Protein AF-A0A2D4KSF4-F1 (afdb_monomer)

Foldseek 3Di:
DQADFDDDCLQCLAPPHDQKDWDWTFGQFLVPGTRGIDTDMDGHDDDPCPPPPPLFLGQEAEALAQDDDPQKDFPDWLFKFKDKDFDAQLCQDPVCVVPDPRVSSVVRVVVVVVRVVVRVSVRSVVLVVSVFRYWHNWDKDWDQDRVRGIMIMIMTITTHIDGDPDDPPPDPPPDDPDDPPDD

Solvent-accessible surface area (backbone atoms only — not comparable to full-atom values): 11077 Å² total; per-residue (Å²): 134,77,49,50,72,88,80,87,59,70,70,40,62,35,97,85,41,58,44,60,52,71,48,76,42,64,22,42,24,89,84,76,42,74,65,51,70,45,80,50,75,50,76,54,85,84,68,81,85,77,62,88,76,70,83,67,33,77,65,48,44,80,32,66,45,83,56,82,55,91,62,44,42,80,78,42,76,78,41,81,43,71,48,76,50,75,41,80,38,62,77,76,48,80,73,42,78,78,50,54,73,61,61,34,50,52,49,40,55,50,47,55,54,53,52,49,54,51,49,53,38,54,46,28,42,55,27,48,76,72,70,27,41,29,30,40,33,38,45,77,48,81,45,78,52,72,94,66,13,37,36,38,39,37,40,29,31,26,20,29,66,42,73,58,89,79,74,88,75,76,73,78,76,86,74,71,87,75,80,81,79,78,130

Secondary structure (DSSP, 8-state):
---B-----GGGGSTTS-SEEEEEEEEEETTTEEEEEEEEEEE--------TT----TTPEEE-SSS--TTEEEEEEEEEEEEEEEE--TTSSGGGGGS-HHHHHHHHHHHHHHHHHHHHHHHHHHHHHTT--EEEEEEEEEEE-GGG-EEEEEEEEEEEEEEPS-----PPP----------

Nearest PDB structures (foldseek):
  1y2i-assembly1_C  TM=7.690E-01  e=5.149E-06  Shigella flexneri 2a str. 2457T
  1vr4-assembly1_B  TM=8.934E-01  e=7.414E-04  Bacillus cereus ATCC 14579
  2gtc-assembly1_E  TM=7.583E-01  e=4.239E-04  Bacillus cereus ATCC 14579
  1vr4-assembly1_E  TM=7.335E-01  e=9.505E-04  Bacillus cereus ATCC 14579
  1vr4-assembly1_C  TM=6.677E-01  e=2.733E-03  Bacillus cereus ATCC 14579

Organism: NCBI:txid1970185

pLDDT: mean 80.05, std 17.94, range [33.56, 97.69]

Mean predicted aligned error: 10.47 Å

InterPro domains:
  IPR038983 C2 domain-containing protein 5 [PTHR37412] (1-167)
  IPR056431 C2 domain-containing protein 5, YbjQ-like domain [PF23025] (54-162)

Radius of gyration: 19.43 Å; Cα contacts (8 Å, |Δi|>4): 284; chains: 1; bounding box: 54×47×55 Å

Structure (mmCIF, N/CA/C/O backbone):
data_AF-A0A2D4KSF4-F1
#
_entry.id   AF-A0A2D4KSF4-F1
#
loop_
_atom_site.group_PDB
_atom_site.id
_atom_site.type_symbol
_atom_site.label_atom_id
_atom_site.label_alt_id
_atom_site.label_comp_id
_atom_site.label_asym_id
_atom_site.label_entity_id
_atom_site.label_seq_id
_atom_site.pdbx_PDB_ins_code
_atom_site.Cartn_x
_atom_site.Cartn_y
_atom_site.Cartn_z
_atom_site.occupancy
_atom_site.B_iso_or_equiv
_atom_site.auth_seq_id
_atom_site.auth_comp_id
_atom_site.auth_asym_id
_atom_site.auth_atom_id
_atom_site.pdbx_PDB_model_num
ATOM 1 N N . ALA A 1 1 ? 25.507 1.571 -11.398 1.00 70.75 1 ALA A N 1
ATOM 2 C CA . ALA A 1 1 ? 24.822 1.627 -10.089 1.00 70.75 1 ALA A CA 1
ATOM 3 C C . ALA A 1 1 ? 24.818 0.226 -9.481 1.00 70.75 1 ALA A C 1
ATOM 5 O O . ALA A 1 1 ? 24.758 -0.724 -10.250 1.00 70.75 1 ALA A O 1
ATOM 6 N N . ILE A 1 2 ? 24.940 0.098 -8.155 1.00 82.25 2 ILE A N 1
ATOM 7 C CA . ILE A 1 2 ? 25.031 -1.199 -7.442 1.00 82.25 2 ILE A CA 1
ATOM 8 C C . ILE A 1 2 ? 23.632 -1.786 -7.139 1.00 82.25 2 ILE A C 1
ATOM 10 O O . ILE A 1 2 ? 23.509 -2.979 -6.893 1.00 82.25 2 ILE A O 1
ATOM 14 N N . GLY A 1 3 ? 22.586 -0.958 -7.217 1.00 87.06 3 GLY A N 1
ATOM 15 C CA . GLY A 1 3 ? 21.180 -1.302 -6.990 1.00 87.06 3 GLY A CA 1
ATOM 16 C C . GLY A 1 3 ? 20.479 -0.211 -6.173 1.00 87.06 3 GLY A C 1
ATOM 17 O O . GLY A 1 3 ? 21.025 0.886 -6.018 1.00 87.06 3 GLY A O 1
ATOM 18 N N . LYS A 1 4 ? 19.279 -0.503 -5.663 1.00 88.56 4 LYS A N 1
ATOM 19 C CA . LYS A 1 4 ? 18.449 0.386 -4.836 1.00 88.56 4 LYS A CA 1
ATOM 20 C C . LYS A 1 4 ? 17.864 -0.362 -3.639 1.00 88.56 4 LYS A C 1
ATOM 22 O O . LYS A 1 4 ? 17.671 -1.574 -3.687 1.00 88.56 4 LYS A O 1
ATOM 27 N N . VAL A 1 5 ? 17.557 0.387 -2.585 1.00 88.62 5 VAL A N 1
ATOM 28 C CA . VAL A 1 5 ? 16.796 -0.089 -1.427 1.00 88.62 5 VAL A CA 1
ATOM 29 C C . VAL A 1 5 ? 15.528 0.744 -1.333 1.00 88.62 5 VAL A C 1
ATOM 31 O O . VAL A 1 5 ? 15.598 1.972 -1.358 1.00 88.62 5 VAL A O 1
ATOM 34 N N . TYR A 1 6 ? 14.383 0.074 -1.238 1.00 84.69 6 TYR A N 1
ATOM 35 C CA . TYR A 1 6 ? 13.087 0.697 -0.995 1.00 84.69 6 TYR A CA 1
ATOM 36 C C . TYR A 1 6 ? 12.676 0.365 0.437 1.00 84.69 6 TYR A C 1
ATOM 38 O O . TYR A 1 6 ? 12.605 -0.808 0.798 1.00 84.69 6 TYR A O 1
ATOM 46 N N . ILE A 1 7 ? 12.464 1.394 1.255 1.00 87.00 7 ILE A N 1
ATOM 47 C CA . ILE A 1 7 ? 12.072 1.253 2.659 1.00 87.00 7 ILE A CA 1
ATOM 48 C C . ILE A 1 7 ? 10.686 1.864 2.798 1.00 87.00 7 ILE A C 1
ATOM 50 O O . ILE A 1 7 ? 10.522 3.065 2.587 1.00 87.00 7 ILE A O 1
ATOM 54 N N . ASP A 1 8 ? 9.712 1.026 3.132 1.00 82.62 8 ASP A N 1
ATOM 55 C CA . ASP A 1 8 ? 8.382 1.477 3.516 1.00 82.62 8 ASP A CA 1
ATOM 56 C C . ASP A 1 8 ? 8.416 1.969 4.970 1.00 82.62 8 ASP A C 1
ATOM 58 O O . ASP A 1 8 ? 8.844 1.249 5.877 1.00 82.62 8 ASP A O 1
ATOM 62 N N . ILE A 1 9 ? 8.014 3.223 5.169 1.00 85.12 9 ILE A N 1
ATOM 63 C CA . ILE A 1 9 ? 7.986 3.884 6.475 1.00 85.12 9 ILE A CA 1
ATOM 64 C C . ILE A 1 9 ? 6.576 3.956 7.061 1.00 85.12 9 ILE A C 1
ATOM 66 O O . ILE A 1 9 ? 6.441 4.421 8.191 1.00 85.12 9 ILE A O 1
ATOM 70 N N . ASP A 1 10 ? 5.548 3.474 6.356 1.00 79.38 10 ASP A N 1
ATOM 71 C CA . ASP A 1 10 ? 4.163 3.459 6.833 1.00 79.38 10 ASP A CA 1
ATOM 72 C C . ASP A 1 10 ? 4.005 2.819 8.222 1.00 79.38 10 ASP A C 1
ATOM 74 O O . ASP A 1 10 ? 3.273 3.378 9.048 1.00 79.38 10 ASP A O 1
ATOM 78 N N . PRO A 1 11 ? 4.744 1.743 8.579 1.00 76.75 11 PRO A N 1
ATOM 79 C CA . PRO A 1 11 ? 4.713 1.201 9.932 1.00 76.75 11 PRO A CA 1
ATOM 80 C C . PRO A 1 11 ? 5.108 2.196 11.027 1.00 76.75 11 PRO A C 1
ATOM 82 O O . PRO A 1 11 ? 4.668 2.028 12.159 1.00 76.75 11 PRO A O 1
ATOM 85 N N . LEU A 1 12 ? 5.914 3.217 10.719 1.00 80.44 12 LEU A N 1
ATOM 86 C CA . LEU A 1 12 ? 6.360 4.243 11.670 1.00 80.44 12 LEU A CA 1
ATOM 87 C C . LEU A 1 12 ? 5.348 5.384 11.824 1.00 80.44 12 LEU A C 1
ATOM 89 O O . LEU A 1 12 ? 5.489 6.214 12.720 1.00 80.44 12 LEU A O 1
ATOM 93 N N . LEU A 1 13 ? 4.335 5.448 10.953 1.00 75.38 13 LEU A N 1
ATOM 94 C CA . LEU A 1 13 ? 3.368 6.544 10.922 1.00 75.38 13 LEU A CA 1
ATOM 95 C C . LEU A 1 13 ? 2.180 6.337 11.876 1.00 75.38 13 LEU A C 1
ATOM 97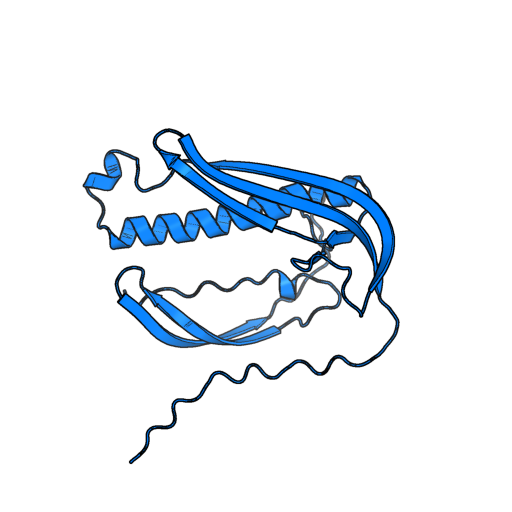 O O . LEU A 1 13 ? 1.291 7.185 11.963 1.00 75.38 13 LEU A O 1
ATOM 101 N N . TYR A 1 14 ? 2.139 5.226 12.615 1.00 71.62 14 TYR A N 1
ATOM 102 C CA . TYR A 1 14 ? 1.087 4.982 13.599 1.00 71.62 14 TYR A CA 1
ATOM 103 C C . TYR A 1 14 ? 1.455 5.583 14.957 1.00 71.62 14 TYR A C 1
ATOM 105 O O . TYR A 1 14 ? 2.543 5.350 15.471 1.00 71.62 14 TYR A O 1
ATOM 113 N N . SER A 1 15 ? 0.502 6.262 15.603 1.00 62.69 15 SER A N 1
ATOM 114 C CA . SER A 1 15 ? 0.704 6.889 16.923 1.00 62.69 15 SER A CA 1
ATOM 115 C C . SER A 1 15 ? 1.186 5.929 18.025 1.00 62.69 15 SER A C 1
ATOM 117 O O . SER A 1 15 ? 1.694 6.386 19.043 1.00 62.69 15 SER A O 1
ATOM 119 N N . GLU A 1 16 ? 0.992 4.620 17.857 1.00 65.38 16 GLU A N 1
ATOM 120 C CA . GLU A 1 16 ? 1.412 3.581 18.809 1.00 65.38 16 GLU A CA 1
ATOM 121 C C . GLU A 1 16 ? 2.567 2.707 18.290 1.00 65.38 16 GLU A C 1
ATOM 123 O O . GLU A 1 16 ? 2.913 1.711 18.928 1.00 65.38 16 GLU A O 1
ATOM 128 N N . ALA A 1 17 ? 3.108 2.998 17.106 1.00 65.69 17 ALA A N 1
ATOM 129 C CA . ALA A 1 17 ? 4.175 2.200 16.523 1.00 65.69 17 ALA A CA 1
ATOM 130 C C . ALA A 1 17 ? 5.555 2.595 17.052 1.00 65.69 17 ALA A C 1
ATOM 132 O O . ALA A 1 17 ? 5.751 3.643 17.668 1.00 65.69 17 ALA A O 1
ATOM 133 N N . ALA A 1 18 ? 6.531 1.725 16.786 1.00 68.06 18 ALA A N 1
ATOM 134 C CA . ALA A 1 18 ? 7.928 2.090 16.925 1.00 68.06 18 ALA A CA 1
ATOM 135 C C . ALA A 1 18 ? 8.208 3.316 16.043 1.00 68.06 18 ALA A C 1
ATOM 137 O O . ALA A 1 18 ? 7.846 3.332 14.873 1.00 68.06 18 ALA A O 1
ATOM 138 N N . THR A 1 19 ? 8.874 4.329 16.592 1.00 81.38 19 THR A N 1
ATOM 139 C CA . THR A 1 19 ? 9.302 5.526 15.846 1.00 81.38 19 THR A CA 1
ATOM 140 C C . THR A 1 19 ? 10.588 5.291 15.058 1.00 81.38 19 THR A C 1
ATOM 142 O O . THR A 1 19 ? 11.088 6.197 14.396 1.00 81.38 19 THR A O 1
ATOM 145 N N . VAL A 1 20 ? 11.150 4.080 15.140 1.00 87.12 20 VAL A N 1
ATOM 146 C CA . VAL A 1 20 ? 12.425 3.702 14.533 1.00 87.12 20 VAL A CA 1
ATOM 147 C C . VAL A 1 20 ? 12.295 2.347 13.842 1.00 87.12 20 VAL A C 1
ATOM 149 O O . VAL A 1 20 ? 11.837 1.382 14.451 1.00 87.12 20 VAL A O 1
ATOM 152 N N . ILE A 1 21 ? 12.781 2.262 12.605 1.00 89.06 21 ILE A N 1
ATOM 153 C CA . ILE A 1 21 ? 13.130 1.007 11.929 1.00 89.06 21 ILE A CA 1
ATOM 154 C C . ILE A 1 21 ? 14.651 0.954 11.779 1.00 89.06 21 ILE A C 1
ATOM 156 O O . ILE A 1 21 ? 15.285 1.953 11.441 1.00 89.06 21 ILE A O 1
ATOM 160 N N . SER A 1 22 ? 15.252 -0.197 12.067 1.00 92.06 22 SER A N 1
ATOM 161 C CA . SER A 1 22 ? 16.696 -0.401 11.959 1.00 92.06 22 SER A CA 1
ATOM 162 C C . SER A 1 22 ? 16.993 -1.836 11.552 1.00 92.06 22 SER A C 1
ATOM 164 O O . SER A 1 22 ? 16.380 -2.762 12.084 1.00 92.06 22 SER A O 1
ATOM 166 N N . GLY A 1 23 ? 17.922 -2.033 10.621 1.00 92.69 23 GLY A N 1
ATOM 167 C CA . GLY A 1 23 ? 18.316 -3.369 10.190 1.00 92.69 23 GLY A CA 1
ATOM 168 C C . GLY A 1 23 ? 19.142 -3.385 8.912 1.00 92.69 23 GLY A C 1
ATOM 169 O O . GLY A 1 23 ? 19.448 -2.346 8.330 1.00 92.69 23 GLY A O 1
ATOM 170 N N . TRP A 1 24 ? 19.506 -4.592 8.487 1.00 94.62 24 TRP A N 1
ATOM 171 C CA . TRP A 1 24 ? 20.142 -4.843 7.198 1.00 94.62 24 TRP A CA 1
ATOM 172 C C . TRP A 1 24 ? 19.079 -4.997 6.115 1.00 94.62 24 TRP A C 1
ATOM 174 O O . TRP A 1 24 ? 18.200 -5.852 6.219 1.00 94.62 24 TRP A O 1
ATOM 184 N N . PHE A 1 25 ? 19.167 -4.173 5.075 1.00 93.25 25 PHE A N 1
ATOM 185 C CA . PHE A 1 25 ? 18.258 -4.190 3.939 1.00 93.25 25 PHE A CA 1
ATOM 186 C C . PHE A 1 25 ? 18.992 -4.647 2.675 1.00 93.25 25 PHE A C 1
ATOM 188 O O . PHE A 1 25 ? 20.090 -4.156 2.394 1.00 93.25 25 PHE A O 1
ATOM 195 N N . PRO A 1 26 ? 18.403 -5.556 1.884 1.00 93.12 26 PRO A N 1
ATOM 196 C CA . PRO A 1 26 ? 18.993 -6.010 0.632 1.00 93.12 26 PRO A CA 1
ATOM 197 C C . PRO A 1 26 ? 18.999 -4.898 -0.424 1.00 93.12 26 PRO A C 1
ATOM 199 O O . PRO A 1 26 ? 18.001 -4.212 -0.643 1.00 93.12 26 PRO A O 1
ATOM 202 N N . ILE A 1 27 ? 20.128 -4.760 -1.117 1.00 92.50 27 ILE A N 1
ATOM 203 C CA . ILE A 1 27 ? 20.290 -3.877 -2.274 1.00 92.50 27 ILE A CA 1
ATOM 204 C C . ILE A 1 27 ? 19.853 -4.643 -3.525 1.00 92.50 27 ILE A C 1
ATOM 206 O O . ILE A 1 27 ? 20.506 -5.615 -3.917 1.00 92.50 27 ILE A O 1
ATOM 210 N N . TYR A 1 28 ? 18.772 -4.193 -4.164 1.00 89.44 28 TYR A N 1
ATOM 211 C CA . TYR A 1 28 ? 18.210 -4.818 -5.360 1.00 89.44 28 TYR A CA 1
ATOM 212 C C . TYR A 1 28 ? 18.670 -4.123 -6.641 1.00 89.44 28 TYR A C 1
ATOM 214 O O . TYR A 1 28 ? 18.474 -2.924 -6.833 1.00 89.44 28 TYR A O 1
ATOM 222 N N . ASP A 1 29 ? 19.257 -4.897 -7.544 1.00 89.19 29 ASP A N 1
ATOM 223 C CA . ASP A 1 29 ? 19.552 -4.518 -8.919 1.00 89.19 29 ASP A CA 1
ATOM 224 C C . ASP A 1 29 ? 18.509 -5.129 -9.854 1.00 89.19 29 ASP A C 1
ATOM 226 O O . ASP A 1 29 ? 18.232 -6.327 -9.792 1.00 89.19 29 ASP A O 1
ATOM 230 N N . THR A 1 30 ? 17.955 -4.319 -10.754 1.00 84.25 30 THR A N 1
ATOM 231 C CA . THR A 1 30 ? 16.895 -4.754 -11.677 1.00 84.25 30 THR A CA 1
ATOM 232 C C . THR A 1 30 ? 17.346 -5.809 -12.686 1.00 84.25 30 THR A C 1
ATOM 234 O O . THR A 1 30 ? 16.501 -6.468 -13.278 1.00 84.25 30 THR A O 1
ATOM 237 N N . ILE A 1 31 ? 18.657 -5.984 -12.885 1.00 84.75 31 ILE A N 1
ATOM 238 C CA . ILE A 1 31 ? 19.220 -6.960 -13.829 1.00 84.75 31 ILE A CA 1
ATOM 239 C C . ILE A 1 31 ? 19.816 -8.159 -13.089 1.00 84.75 31 ILE A C 1
ATOM 241 O O . ILE A 1 31 ? 19.641 -9.299 -13.501 1.00 84.75 31 ILE A O 1
ATOM 245 N N . HIS A 1 32 ? 20.543 -7.909 -12.004 1.00 87.12 32 HIS A N 1
ATOM 246 C CA . HIS A 1 32 ? 21.366 -8.919 -11.341 1.00 87.12 32 HIS A CA 1
ATOM 247 C C . HIS A 1 32 ? 20.789 -9.412 -10.005 1.00 87.12 32 HIS A C 1
ATOM 24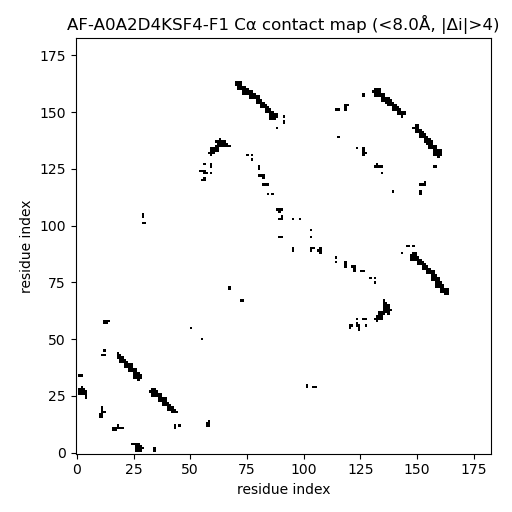9 O O . HIS A 1 32 ? 21.443 -10.205 -9.328 1.00 87.12 32 HIS A O 1
ATOM 255 N N . GLY A 1 33 ? 19.608 -8.939 -9.595 1.00 87.25 33 GLY A N 1
ATOM 256 C CA . GLY A 1 33 ? 18.976 -9.329 -8.335 1.00 87.25 33 GLY A CA 1
ATOM 257 C C . GLY A 1 33 ? 19.668 -8.724 -7.112 1.00 87.25 33 GLY A C 1
ATOM 258 O O . GLY A 1 33 ? 20.054 -7.557 -7.122 1.00 87.25 33 GLY A O 1
ATOM 259 N N . ILE A 1 34 ? 19.806 -9.493 -6.030 1.00 91.00 34 ILE A N 1
ATOM 260 C CA . ILE A 1 34 ? 20.418 -9.011 -4.781 1.00 91.00 34 ILE A CA 1
ATOM 261 C C . ILE A 1 34 ? 21.930 -8.841 -4.975 1.00 91.00 34 ILE A C 1
ATOM 263 O O . ILE A 1 34 ? 22.625 -9.778 -5.367 1.00 91.00 34 ILE A O 1
ATOM 267 N N . ARG A 1 35 ? 22.452 -7.646 -4.678 1.00 93.62 35 ARG A N 1
ATOM 268 C CA . ARG A 1 35 ? 23.874 -7.291 -4.875 1.00 93.62 35 ARG A CA 1
ATOM 269 C C . ARG A 1 35 ? 24.662 -7.057 -3.599 1.00 93.62 35 ARG A C 1
ATOM 271 O O . ARG A 1 35 ? 25.872 -6.866 -3.662 1.00 93.62 35 ARG A O 1
ATOM 278 N N . GLY A 1 36 ? 2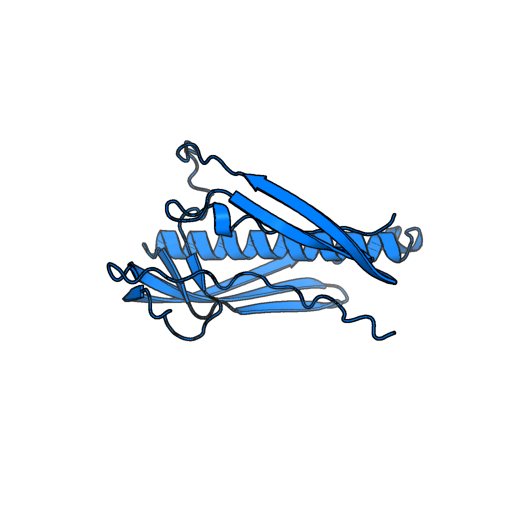3.985 -7.090 -2.465 1.00 93.00 36 GLY A N 1
ATOM 279 C CA . GLY A 1 36 ? 24.562 -6.876 -1.152 1.00 93.00 36 GLY A CA 1
ATOM 280 C C . GLY A 1 36 ? 23.484 -6.451 -0.174 1.00 93.00 36 GLY A C 1
ATOM 281 O O . GLY A 1 36 ? 22.291 -6.501 -0.481 1.00 93.00 36 GLY A O 1
ATOM 282 N N . GLU A 1 37 ? 23.925 -5.998 0.985 1.00 94.56 37 GLU A N 1
ATOM 283 C CA . GLU A 1 37 ? 23.076 -5.498 2.054 1.00 94.56 37 GLU A CA 1
ATOM 284 C C . GLU A 1 37 ? 23.650 -4.194 2.606 1.00 94.56 37 GLU A C 1
ATOM 286 O O . GLU A 1 37 ? 24.856 -3.952 2.549 1.00 94.56 37 GLU A O 1
ATOM 291 N N . ILE A 1 38 ? 22.772 -3.337 3.113 1.00 94.50 38 ILE A N 1
ATOM 292 C CA . ILE A 1 38 ? 23.136 -2.080 3.760 1.00 94.50 38 ILE A CA 1
ATOM 293 C C . ILE A 1 38 ? 22.403 -1.974 5.089 1.00 94.50 38 ILE A C 1
ATOM 295 O O . ILE A 1 38 ? 21.203 -2.232 5.171 1.00 94.50 38 ILE A O 1
ATOM 299 N N . ASN A 1 39 ? 23.127 -1.602 6.139 1.00 94.88 39 ASN A N 1
ATOM 300 C CA . ASN A 1 39 ? 22.521 -1.324 7.429 1.00 94.88 39 ASN A CA 1
ATOM 301 C C . ASN A 1 39 ? 21.923 0.087 7.409 1.00 94.88 39 ASN A C 1
ATOM 303 O O . ASN A 1 39 ? 22.637 1.056 7.145 1.00 94.88 39 ASN A O 1
ATOM 307 N N . VAL A 1 40 ? 20.618 0.200 7.648 1.00 93.75 40 VAL A N 1
ATOM 308 C CA . VAL A 1 40 ? 19.897 1.476 7.640 1.00 93.75 40 VAL A CA 1
ATOM 309 C C . VAL A 1 40 ? 19.107 1.617 8.929 1.00 93.75 40 VAL A C 1
ATOM 311 O O . VAL A 1 40 ? 18.462 0.669 9.372 1.00 93.75 40 VAL A O 1
ATOM 314 N N . MET A 1 41 ? 19.125 2.825 9.491 1.00 92.50 41 MET A N 1
ATOM 315 C CA . MET A 1 41 ? 18.256 3.245 10.582 1.00 92.50 41 MET A CA 1
ATOM 316 C C . MET A 1 41 ? 17.447 4.461 10.130 1.00 92.50 41 MET A C 1
ATOM 318 O O . MET A 1 41 ? 18.021 5.467 9.714 1.00 92.50 41 MET A O 1
ATOM 322 N N . VAL A 1 42 ? 16.121 4.375 10.224 1.00 90.38 42 VAL A N 1
ATOM 323 C CA . VAL A 1 42 ? 15.203 5.487 9.954 1.00 90.38 42 VAL A CA 1
ATOM 324 C C . VAL A 1 42 ? 14.408 5.765 11.220 1.00 90.38 42 VAL A C 1
ATOM 326 O O . VAL A 1 42 ? 13.777 4.862 11.766 1.00 90.38 42 VAL A O 1
ATOM 329 N N . LYS A 1 43 ? 14.441 7.017 11.677 1.00 89.44 43 LYS A N 1
ATOM 330 C CA . LYS A 1 43 ? 13.637 7.515 12.794 1.00 89.44 43 LYS A CA 1
ATOM 331 C C . LYS A 1 43 ? 12.656 8.561 12.279 1.00 89.44 43 LYS A C 1
ATOM 333 O O . LYS A 1 43 ? 13.068 9.483 11.578 1.00 89.44 43 LYS A O 1
ATOM 338 N N . VAL A 1 44 ? 11.387 8.431 12.650 1.00 84.00 44 VAL A N 1
ATOM 339 C CA . VAL A 1 44 ? 10.325 9.381 12.311 1.00 84.00 44 VAL A CA 1
ATOM 340 C C . VAL A 1 44 ? 9.758 9.963 13.598 1.00 84.00 44 VAL A C 1
ATOM 342 O O . VAL A 1 44 ? 9.220 9.242 14.434 1.00 84.00 44 VAL A O 1
ATOM 345 N N . ASP A 1 45 ? 9.874 11.280 13.742 1.00 79.81 45 ASP A N 1
ATOM 346 C CA . ASP A 1 45 ? 9.235 12.036 14.813 1.00 79.81 45 ASP A CA 1
ATOM 347 C C . ASP A 1 45 ? 7.996 12.731 14.221 1.00 79.81 45 ASP A C 1
ATOM 349 O O . ASP A 1 45 ? 8.101 13.704 13.469 1.00 79.81 45 ASP A O 1
ATOM 353 N N . LEU A 1 46 ? 6.812 12.180 14.506 1.00 69.31 46 LEU A N 1
ATOM 354 C CA . LEU A 1 46 ? 5.535 12.736 14.062 1.00 69.31 46 LEU A CA 1
ATOM 355 C C . LEU A 1 46 ? 5.143 13.919 14.948 1.00 69.31 46 LEU A C 1
ATOM 357 O O . LEU A 1 46 ? 4.789 13.756 16.116 1.00 69.31 46 LEU A O 1
ATOM 361 N N . PHE A 1 47 ? 5.150 15.115 14.373 1.00 66.94 47 PHE A N 1
ATOM 362 C CA . PHE A 1 47 ? 4.456 16.260 14.952 1.00 66.94 47 PHE A CA 1
ATOM 363 C C . PHE A 1 47 ? 2.988 16.189 14.524 1.00 66.94 47 PHE A C 1
ATOM 365 O O . PHE A 1 47 ? 2.712 15.777 13.397 1.00 66.94 47 PHE A O 1
ATOM 372 N N . ASN A 1 48 ? 2.058 16.546 15.422 1.00 59.59 48 ASN A N 1
ATOM 373 C CA . ASN A 1 48 ? 0.613 16.506 15.158 1.00 59.59 48 ASN A CA 1
ATOM 374 C C . ASN A 1 48 ? 0.295 17.002 13.743 1.00 59.59 48 ASN A C 1
ATOM 376 O O . ASN A 1 48 ? 0.821 18.036 13.330 1.00 59.59 48 ASN A O 1
ATOM 380 N N . ASP A 1 49 ? -0.563 16.268 13.030 1.00 55.66 49 ASP A N 1
ATOM 381 C CA . ASP A 1 49 ? -0.945 16.573 11.654 1.00 55.66 49 ASP A CA 1
ATOM 382 C C . ASP A 1 49 ? -1.681 17.924 11.609 1.00 55.66 49 ASP A C 1
ATOM 384 O O . ASP A 1 49 ? -2.898 18.022 11.758 1.00 55.66 49 ASP A O 1
ATOM 388 N N . LEU A 1 50 ? -0.909 19.004 11.461 1.00 55.56 50 LEU A N 1
ATOM 389 C CA . LEU A 1 50 ? -1.389 20.375 11.294 1.00 55.56 50 LEU A CA 1
ATOM 390 C C . LEU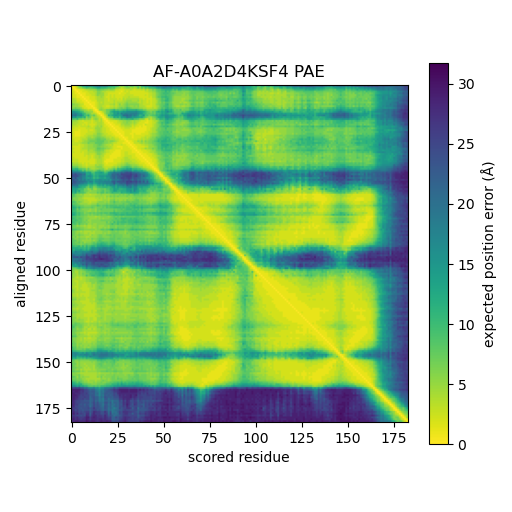 A 1 50 ? -1.978 20.588 9.890 1.00 55.56 50 LEU A C 1
ATOM 392 O O . LEU A 1 50 ? -2.327 21.717 9.530 1.00 55.56 50 LEU A O 1
ATOM 396 N N . ASN A 1 51 ? -2.082 19.533 9.072 1.00 57.88 51 ASN A N 1
ATOM 397 C CA . ASN A 1 51 ? -2.599 19.629 7.724 1.00 57.88 51 ASN A CA 1
ATOM 398 C C . ASN A 1 51 ? -4.111 19.884 7.746 1.00 57.88 51 ASN A C 1
ATOM 400 O O . ASN A 1 51 ? -4.950 18.982 7.785 1.00 57.88 51 ASN A O 1
ATOM 404 N N . ARG A 1 52 ? -4.459 21.172 7.671 1.00 51.12 52 ARG A N 1
ATOM 405 C CA . ARG A 1 52 ? -5.831 21.697 7.623 1.00 51.12 52 ARG A CA 1
ATOM 406 C C . ARG A 1 52 ? -6.694 21.058 6.524 1.00 51.12 52 ARG A C 1
ATOM 408 O O . ARG A 1 52 ? -7.917 21.119 6.616 1.00 51.12 52 ARG A O 1
ATOM 415 N N . PHE A 1 53 ? -6.080 20.448 5.509 1.00 57.50 53 PHE A N 1
ATOM 416 C CA . PHE A 1 53 ? -6.765 19.905 4.339 1.00 57.50 53 PHE A CA 1
ATOM 417 C C . PHE A 1 53 ? -7.235 18.447 4.475 1.00 57.50 53 PHE A C 1
ATOM 419 O O . PHE A 1 53 ? -7.914 17.982 3.566 1.00 57.50 53 PHE A O 1
ATOM 426 N N . ARG A 1 54 ? -6.928 17.728 5.574 1.00 60.62 54 ARG A N 1
ATOM 427 C CA . ARG A 1 54 ? -7.373 16.327 5.805 1.00 60.62 54 ARG A CA 1
ATOM 428 C C . ARG A 1 54 ? -7.147 15.385 4.603 1.00 60.62 54 ARG A C 1
ATOM 430 O O . ARG A 1 54 ? -7.933 14.481 4.353 1.00 60.62 54 ARG A O 1
ATOM 437 N N . GLN A 1 55 ? -6.078 15.609 3.837 1.00 65.81 55 GLN A N 1
ATOM 438 C CA . GLN A 1 55 ? -5.731 14.790 2.664 1.00 65.81 55 GLN A CA 1
ATOM 439 C C . GLN A 1 55 ? -4.882 13.559 3.023 1.00 65.81 55 GLN A C 1
ATOM 441 O O . GLN A 1 55 ? -4.499 12.789 2.138 1.00 65.81 55 GLN A O 1
ATOM 446 N N . SER A 1 56 ? -4.543 13.399 4.303 1.00 72.06 56 SER A N 1
ATOM 447 C CA . SER A 1 56 ? -3.805 12.265 4.845 1.00 72.06 56 SER A CA 1
ATOM 448 C C . SER A 1 56 ? -4.777 11.167 5.287 1.00 72.06 56 SER A C 1
ATOM 450 O O . SER A 1 56 ? -5.794 11.426 5.925 1.00 72.06 56 SER A O 1
ATOM 452 N N . SER A 1 57 ? -4.436 9.914 4.993 1.00 77.12 57 SER A N 1
ATOM 453 C CA . SER A 1 57 ? -5.090 8.730 5.566 1.00 77.12 57 SER A CA 1
ATOM 454 C C . SER A 1 57 ? -4.422 8.292 6.878 1.00 77.12 57 SER A C 1
ATOM 456 O O . SER A 1 57 ? -4.388 7.104 7.204 1.00 77.12 57 SER A O 1
ATOM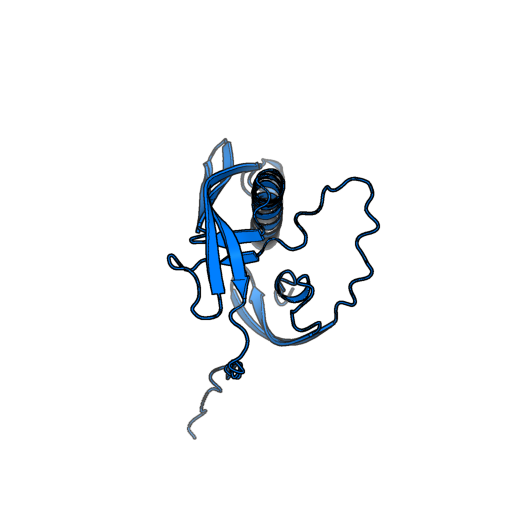 458 N N . CYS A 1 58 ? -3.824 9.244 7.604 1.00 76.56 58 CYS A N 1
ATOM 459 C CA . CYS A 1 58 ? -3.054 8.970 8.812 1.00 76.56 58 CYS A CA 1
ATOM 460 C C . CYS A 1 58 ? -3.941 8.286 9.863 1.00 76.56 58 CYS A C 1
ATOM 462 O O . CYS A 1 58 ? -5.071 8.707 10.110 1.00 76.56 58 CYS A O 1
ATOM 464 N N . GLY A 1 59 ? -3.435 7.211 10.469 1.00 80.00 59 GLY A N 1
ATOM 465 C CA . GLY A 1 59 ? -4.149 6.444 11.493 1.00 80.00 59 GLY A CA 1
ATOM 466 C C . GLY A 1 59 ? -4.987 5.269 10.978 1.00 80.00 59 GLY A C 1
ATOM 467 O O . GLY A 1 59 ? -5.401 4.449 11.799 1.00 80.00 59 GLY A O 1
ATOM 468 N N . VAL A 1 60 ? -5.188 5.122 9.662 1.00 90.12 60 VAL A N 1
ATOM 469 C CA . VAL A 1 60 ? -5.804 3.910 9.096 1.00 90.12 60 VAL A CA 1
ATOM 470 C C . VAL A 1 60 ? -4.772 2.788 9.008 1.00 90.12 60 VAL A C 1
ATOM 472 O O . VAL A 1 60 ? -3.720 2.945 8.392 1.00 90.12 60 VAL A O 1
ATOM 475 N N . LYS A 1 61 ? -5.075 1.640 9.618 1.00 90.62 61 LYS A N 1
ATOM 476 C CA . LYS A 1 61 ? -4.203 0.455 9.615 1.00 90.62 61 LYS A CA 1
ATOM 477 C C . LYS A 1 61 ? -4.597 -0.511 8.503 1.00 90.62 61 LYS A C 1
ATOM 479 O O . LYS A 1 61 ? -5.750 -0.928 8.442 1.00 90.62 61 LYS A O 1
ATOM 484 N N . PHE A 1 62 ? -3.647 -0.921 7.671 1.00 92.25 62 PHE A N 1
ATOM 485 C CA . PHE A 1 62 ? -3.876 -1.920 6.627 1.00 92.25 62 PHE A CA 1
ATOM 486 C C . PHE A 1 62 ? -3.365 -3.283 7.091 1.00 92.25 62 PHE A C 1
ATOM 488 O O . PHE A 1 62 ? -2.205 -3.433 7.467 1.00 92.25 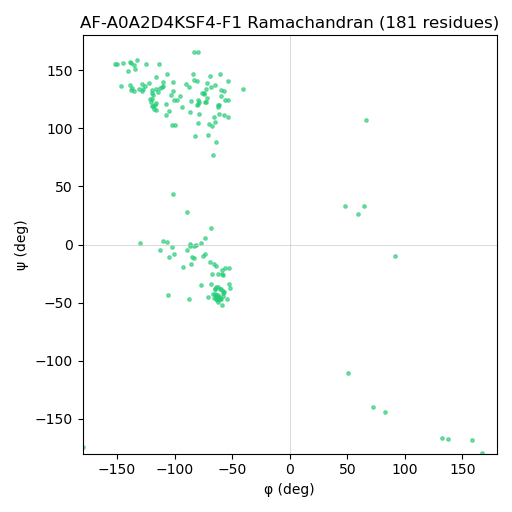62 PHE A O 1
ATOM 495 N N . PHE A 1 63 ? -4.237 -4.285 7.070 1.00 93.31 63 PHE A N 1
ATOM 496 C CA . PHE A 1 63 ? -3.906 -5.662 7.405 1.00 93.31 63 PHE A CA 1
ATOM 497 C C . PHE A 1 63 ? -4.142 -6.548 6.189 1.00 93.31 63 PHE A C 1
ATOM 499 O O . PHE A 1 63 ? -5.280 -6.729 5.757 1.00 93.31 63 PHE A O 1
ATOM 506 N N . CYS A 1 64 ? -3.077 -7.165 5.679 1.00 92.62 64 CYS A N 1
ATOM 507 C CA . CYS A 1 64 ? -3.174 -8.144 4.591 1.00 92.62 64 CYS A CA 1
ATOM 508 C C . CYS A 1 64 ? -3.752 -9.494 5.055 1.00 92.62 64 CYS A C 1
ATOM 510 O O . CYS A 1 64 ? -4.018 -10.378 4.246 1.00 92.62 64 CYS A O 1
ATOM 512 N N . THR A 1 65 ? -3.942 -9.687 6.364 1.00 91.75 65 THR A N 1
ATOM 513 C CA . THR A 1 65 ? -4.550 -10.902 6.909 1.00 91.75 65 THR A CA 1
ATOM 514 C C . THR A 1 65 ? -6.046 -10.924 6.618 1.00 91.75 65 THR A C 1
ATOM 516 O O . THR A 1 65 ? -6.748 -9.947 6.869 1.00 91.75 65 THR A O 1
ATOM 519 N N . THR A 1 66 ? -6.553 -12.063 6.147 1.00 89.00 66 THR A N 1
ATOM 520 C CA . THR A 1 66 ? -7.985 -12.273 5.860 1.00 89.00 66 THR A CA 1
ATOM 521 C C . THR A 1 66 ? -8.857 -12.312 7.118 1.00 89.00 66 THR A C 1
ATOM 523 O O . THR A 1 66 ? -10.073 -12.169 7.034 1.00 89.00 66 THR A O 1
ATOM 526 N N . SER A 1 67 ? -8.248 -12.472 8.293 1.00 90.00 67 SER A N 1
ATOM 527 C CA . SER A 1 67 ? -8.899 -12.389 9.600 1.00 90.00 67 SER A CA 1
ATOM 528 C C . SER A 1 67 ? -8.395 -11.189 10.400 1.00 90.00 67 SER A C 1
ATOM 530 O O . SER A 1 67 ? -7.250 -10.758 10.235 1.00 90.00 67 SER A O 1
ATOM 532 N N . ILE A 1 68 ? -9.214 -10.709 11.338 1.00 91.69 68 ILE A N 1
ATOM 533 C CA . ILE A 1 68 ? -8.811 -9.684 12.310 1.00 91.69 68 ILE A CA 1
ATOM 534 C C . ILE A 1 68 ? -7.627 -10.222 13.137 1.00 91.69 68 ILE A C 1
ATOM 536 O O . ILE A 1 68 ? -7.725 -11.332 13.674 1.00 91.69 68 ILE A O 1
ATOM 540 N N . PRO A 1 69 ? -6.503 -9.488 13.245 1.00 89.62 69 PRO A N 1
ATOM 541 C CA . PRO A 1 69 ? -5.360 -9.946 14.026 1.00 89.62 69 PRO A CA 1
ATOM 542 C C . PRO A 1 69 ? -5.721 -10.144 15.502 1.00 89.62 69 PRO A C 1
ATOM 544 O O . PRO A 1 69 ? -6.499 -9.381 16.066 1.00 89.62 69 PRO A O 1
ATOM 547 N N . ARG A 1 70 ? -5.096 -11.132 16.157 1.00 86.94 70 ARG A N 1
ATOM 548 C CA . ARG A 1 70 ? -5.429 -11.556 17.535 1.00 86.94 70 ARG A CA 1
ATOM 549 C C . ARG A 1 70 ? -5.313 -10.461 18.599 1.00 86.94 70 ARG A C 1
ATOM 551 O O . ARG A 1 70 ? -5.893 -10.605 19.664 1.00 86.94 70 ARG A O 1
ATOM 558 N N . CYS A 1 71 ? -4.545 -9.406 18.343 1.00 87.38 71 CYS A N 1
ATOM 559 C CA . CYS A 1 71 ? -4.390 -8.263 19.245 1.00 87.38 71 CYS A CA 1
ATOM 560 C C . CYS A 1 71 ? -5.508 -7.214 19.108 1.00 87.38 71 CYS A C 1
ATOM 562 O O . CYS A 1 71 ? -5.505 -6.225 19.841 1.00 87.38 71 CYS A O 1
ATOM 564 N N . TYR A 1 72 ? -6.460 -7.428 18.199 1.00 91.62 72 TYR A N 1
ATOM 565 C CA . TYR A 1 72 ? -7.581 -6.536 17.948 1.00 91.62 72 TYR A CA 1
ATOM 566 C C . TYR A 1 72 ? -8.919 -7.262 18.068 1.00 91.62 72 TYR A C 1
ATOM 568 O O . TYR A 1 72 ? -9.035 -8.468 17.850 1.00 91.62 72 TYR A O 1
ATOM 576 N N . LYS A 1 73 ? -9.956 -6.486 18.364 1.00 94.06 73 LYS A N 1
ATOM 577 C CA . LYS A 1 73 ? -11.357 -6.885 18.301 1.00 94.06 73 LYS A CA 1
ATOM 578 C C . LYS A 1 73 ? -12.070 -5.975 17.308 1.00 94.06 73 LYS A C 1
ATOM 580 O O . LYS A 1 73 ? -11.949 -4.758 17.410 1.00 94.06 73 LYS A O 1
ATOM 585 N N . ALA A 1 74 ? -12.823 -6.540 16.364 1.00 94.25 74 ALA A N 1
ATOM 586 C CA . ALA A 1 74 ? -13.698 -5.721 15.530 1.00 94.25 74 ALA A CA 1
ATOM 587 C C . ALA A 1 74 ? -14.904 -5.249 16.337 1.00 94.25 74 ALA A C 1
ATOM 589 O O . ALA A 1 74 ? -15.650 -6.056 16.893 1.00 94.25 74 ALA A O 1
ATOM 590 N N . VAL A 1 75 ? -15.065 -3.933 16.391 1.00 95.06 75 VAL A N 1
ATOM 591 C CA . VAL A 1 75 ? -16.225 -3.261 16.974 1.00 95.06 75 VAL A CA 1
ATOM 592 C C . VAL A 1 75 ? -17.303 -3.118 15.909 1.00 95.06 75 VAL A C 1
ATOM 594 O O . VAL A 1 75 ? -18.463 -3.434 16.152 1.00 95.06 75 VAL A O 1
ATOM 597 N N . ILE A 1 76 ? -16.906 -2.664 14.716 1.00 96.69 76 ILE A N 1
ATOM 598 C CA . ILE A 1 76 ? -17.796 -2.415 13.580 1.00 96.69 76 ILE A CA 1
ATOM 599 C C . ILE A 1 76 ? -17.109 -2.902 12.307 1.00 96.69 76 ILE A C 1
ATOM 601 O O . ILE A 1 76 ? -15.917 -2.663 12.108 1.00 96.69 76 ILE A O 1
ATOM 605 N N . ILE A 1 77 ? -17.867 -3.568 11.440 1.00 96.81 77 ILE A N 1
ATOM 606 C CA . ILE A 1 77 ? -17.468 -3.881 10.067 1.00 96.81 77 ILE A CA 1
ATOM 607 C C . ILE A 1 77 ? -18.304 -2.971 9.169 1.00 96.81 77 ILE A C 1
ATOM 609 O O . ILE A 1 77 ? -19.521 -3.124 9.112 1.00 96.81 77 ILE A O 1
ATOM 613 N N . HIS A 1 78 ? -17.663 -2.001 8.520 1.00 97.00 78 HIS A N 1
ATOM 614 C CA . HIS A 1 78 ? -18.337 -1.021 7.659 1.00 97.00 78 HIS A CA 1
ATOM 615 C C . HIS A 1 78 ? -18.712 -1.621 6.308 1.00 97.00 78 HIS A C 1
ATOM 617 O O . HIS A 1 78 ? -19.766 -1.307 5.767 1.00 97.00 78 HIS A O 1
ATOM 623 N N . GLY A 1 79 ? -17.873 -2.517 5.786 1.00 95.69 79 GLY A N 1
ATOM 624 C CA . GLY A 1 79 ? -18.129 -3.226 4.536 1.00 95.69 79 GLY A CA 1
ATOM 625 C C . GLY A 1 79 ? -16.933 -3.224 3.596 1.00 95.69 79 GLY A C 1
ATOM 626 O O . GLY A 1 79 ? -15.803 -2.936 3.990 1.00 95.69 79 GLY A O 1
ATOM 627 N N . PHE A 1 80 ? -17.193 -3.594 2.347 1.00 97.25 80 PHE A N 1
ATOM 628 C CA . PHE A 1 80 ? -16.181 -3.710 1.306 1.00 97.25 80 PHE A CA 1
ATOM 629 C C . PHE A 1 80 ? -15.674 -2.337 0.851 1.00 97.25 80 PHE A C 1
ATOM 631 O O . PHE A 1 80 ? -16.454 -1.405 0.669 1.00 97.25 80 PHE A O 1
ATOM 638 N N . VAL A 1 81 ? -14.364 -2.234 0.641 1.00 97.25 81 VAL A N 1
ATOM 639 C CA . VAL A 1 81 ? -13.712 -1.084 0.018 1.00 97.25 81 VAL A CA 1
ATOM 640 C C . VAL A 1 81 ? -12.867 -1.551 -1.146 1.00 97.25 81 VAL A C 1
ATOM 642 O O . VAL A 1 81 ? -12.119 -2.520 -1.033 1.00 97.25 81 VAL A O 1
ATOM 645 N N . GLU A 1 82 ? -12.949 -0.817 -2.245 1.00 97.12 82 GLU A N 1
ATOM 646 C CA . GLU A 1 82 ? -12.085 -1.004 -3.399 1.00 97.12 82 GLU A CA 1
ATOM 647 C C . GLU A 1 82 ? -11.622 0.336 -3.954 1.00 97.12 82 GLU A C 1
ATOM 649 O O . GLU A 1 82 ? -12.257 1.381 -3.758 1.00 97.12 82 GLU A O 1
ATOM 654 N N . GLU A 1 83 ? -10.492 0.301 -4.641 1.00 96.69 83 GLU A N 1
ATOM 655 C CA . GLU A 1 83 ? -10.012 1.409 -5.447 1.00 96.69 83 GLU A CA 1
ATOM 656 C C . GLU A 1 83 ? -9.190 0.886 -6.623 1.00 96.69 83 GLU A C 1
ATOM 658 O O . GLU A 1 83 ? -8.607 -0.204 -6.562 1.00 96.69 83 GLU A O 1
ATOM 663 N N . LEU A 1 84 ? -9.126 1.689 -7.682 1.00 94.62 84 LEU A N 1
ATOM 664 C CA . LEU A 1 84 ? -8.300 1.429 -8.849 1.00 94.62 84 LEU A CA 1
ATOM 665 C C . LEU A 1 84 ? -7.599 2.715 -9.290 1.00 94.62 84 LEU A C 1
ATOM 667 O O . LEU A 1 84 ? -8.208 3.781 -9.370 1.00 94.62 84 LEU A O 1
ATOM 671 N N . VAL A 1 85 ? -6.307 2.619 -9.592 1.00 91.81 85 VAL A N 1
ATOM 672 C CA . VAL A 1 85 ? -5.538 3.709 -10.202 1.00 91.81 85 VAL A CA 1
ATOM 673 C C . VAL A 1 85 ? -4.836 3.172 -11.439 1.00 91.81 85 VAL A C 1
ATOM 675 O O . VAL A 1 85 ? -4.231 2.103 -11.401 1.00 91.81 85 VAL A O 1
ATOM 678 N N . VAL A 1 86 ? -4.920 3.924 -12.532 1.00 89.88 86 VAL A N 1
ATOM 679 C CA . VAL A 1 86 ? -4.229 3.636 -13.792 1.00 89.88 86 VAL A CA 1
ATOM 680 C C . VAL A 1 86 ? -3.135 4.668 -13.985 1.00 89.88 86 VAL A C 1
ATOM 682 O O . VAL A 1 86 ? -3.339 5.848 -13.692 1.00 89.88 86 VAL A O 1
ATOM 685 N N . ASN A 1 87 ? -1.979 4.229 -14.463 1.00 87.12 87 ASN A N 1
ATOM 686 C CA . ASN A 1 87 ? -0.905 5.120 -14.868 1.00 87.12 87 ASN A CA 1
ATOM 687 C C . ASN A 1 87 ? -0.173 4.546 -16.078 1.00 87.12 87 ASN A C 1
ATOM 689 O O . ASN A 1 87 ? -0.179 3.339 -16.308 1.00 87.12 87 ASN A O 1
ATOM 693 N N . GLU A 1 88 ? 0.466 5.412 -16.851 1.00 81.44 88 GLU A N 1
ATOM 694 C CA . GLU A 1 88 ? 1.221 4.993 -18.026 1.00 81.44 88 GLU A CA 1
ATOM 695 C C . GLU A 1 88 ? 2.421 4.128 -17.610 1.00 81.44 88 GLU A C 1
ATOM 697 O O . GLU A 1 88 ? 3.118 4.446 -16.644 1.00 81.44 88 GLU A O 1
ATOM 702 N N . ASP A 1 89 ? 2.684 3.035 -18.336 1.00 74.00 89 ASP A N 1
ATOM 703 C CA . ASP A 1 89 ? 3.867 2.208 -18.080 1.00 74.00 89 ASP A CA 1
ATOM 704 C C . ASP A 1 89 ? 5.113 2.850 -18.727 1.00 74.00 89 ASP A C 1
ATOM 706 O O . ASP A 1 89 ? 5.154 2.992 -19.954 1.00 74.00 89 ASP A O 1
ATOM 710 N N . PRO A 1 90 ? 6.163 3.198 -17.954 1.00 63.22 90 PRO A N 1
ATOM 711 C CA . PRO A 1 90 ? 7.412 3.781 -18.459 1.00 63.22 90 PRO A CA 1
ATOM 712 C C . PRO A 1 90 ? 8.277 2.829 -19.313 1.00 63.22 90 PRO A C 1
ATOM 714 O O . PRO A 1 90 ? 9.458 3.101 -19.529 1.00 63.22 90 PRO A O 1
ATOM 717 N N . GLU A 1 91 ? 7.739 1.696 -19.769 1.00 60.19 91 GLU A N 1
ATOM 718 C CA . GLU A 1 91 ? 8.330 0.869 -20.834 1.00 60.19 91 GLU A CA 1
ATOM 719 C C . GLU A 1 91 ? 7.617 0.993 -22.185 1.00 60.19 91 GLU A C 1
ATOM 721 O O . GLU A 1 91 ? 8.152 0.513 -23.185 1.00 60.19 91 GLU A O 1
ATOM 726 N N . TYR A 1 92 ? 6.444 1.631 -22.249 1.00 54.53 92 TYR A N 1
ATOM 727 C CA . TYR A 1 92 ? 5.623 1.660 -23.466 1.00 54.53 92 TYR A CA 1
ATOM 728 C C . TYR A 1 92 ? 5.741 2.967 -24.272 1.00 54.53 92 TYR A C 1
ATOM 730 O O . TYR A 1 92 ? 5.258 3.047 -25.402 1.00 54.53 92 TYR A O 1
ATOM 738 N N . GLN A 1 93 ? 6.419 3.996 -23.750 1.00 54.62 93 GLN A N 1
ATOM 739 C CA . GLN A 1 93 ? 6.592 5.263 -24.465 1.00 54.62 93 GLN A CA 1
ATOM 740 C C . GLN A 1 93 ? 7.729 5.176 -25.498 1.00 54.62 93 GLN A C 1
ATOM 742 O O . GLN A 1 93 ? 8.799 4.619 -25.262 1.00 54.62 93 GLN A O 1
ATOM 747 N N . TRP A 1 94 ? 7.536 5.786 -26.671 1.00 49.94 94 TRP A N 1
ATOM 748 C CA . TRP A 1 94 ? 8.508 5.770 -27.778 1.00 49.94 94 TRP A CA 1
ATOM 749 C C . TRP A 1 94 ? 9.889 6.354 -27.407 1.00 49.94 94 TRP A C 1
ATOM 751 O O . TRP A 1 94 ? 10.899 5.958 -27.995 1.00 49.94 94 TRP A O 1
ATOM 761 N N . ILE A 1 95 ? 9.946 7.249 -26.410 1.00 50.66 95 ILE A N 1
ATOM 762 C CA . ILE A 1 95 ? 11.180 7.832 -25.848 1.00 50.66 95 ILE A CA 1
ATOM 763 C C . ILE A 1 95 ? 12.015 6.771 -25.107 1.00 50.66 95 ILE A C 1
ATOM 765 O O . ILE A 1 95 ? 13.243 6.878 -25.053 1.00 50.66 95 ILE A O 1
ATOM 769 N N . ASP A 1 96 ? 11.394 5.698 -24.607 1.00 53.34 96 ASP A N 1
ATOM 770 C CA . ASP A 1 96 ? 12.084 4.638 -23.868 1.00 53.34 96 ASP A CA 1
ATOM 771 C C . ASP A 1 96 ? 12.898 3.694 -24.765 1.00 53.34 96 ASP A C 1
ATOM 773 O O . ASP A 1 96 ? 13.769 2.987 -24.262 1.00 53.34 96 ASP A O 1
ATOM 777 N N . ARG A 1 97 ? 12.764 3.774 -26.102 1.00 55.19 97 ARG A N 1
ATOM 778 C CA . ARG A 1 97 ? 13.692 3.103 -27.043 1.00 55.19 97 ARG A CA 1
ATOM 779 C C . ARG A 1 97 ? 15.127 3.636 -26.958 1.00 55.19 97 ARG A C 1
ATOM 781 O O . ARG A 1 97 ? 16.050 2.978 -27.430 1.00 55.19 97 ARG A O 1
ATOM 788 N N . ILE A 1 98 ? 15.315 4.824 -26.380 1.00 57.84 98 ILE A N 1
ATOM 789 C CA . ILE A 1 98 ? 16.626 5.458 -26.166 1.00 57.84 98 ILE A CA 1
ATOM 790 C C . ILE A 1 98 ? 17.174 5.107 -24.772 1.00 57.84 98 ILE A C 1
ATOM 792 O O . ILE A 1 98 ? 18.375 5.216 -24.511 1.00 57.84 98 ILE A O 1
ATOM 796 N N . ARG A 1 99 ? 16.308 4.665 -23.852 1.00 63.28 99 ARG A N 1
ATOM 797 C CA . ARG A 1 99 ? 16.672 4.394 -22.463 1.00 63.28 99 ARG A CA 1
ATOM 798 C C . ARG A 1 99 ? 17.264 2.995 -22.321 1.00 63.28 99 ARG A C 1
ATOM 800 O O . ARG A 1 99 ? 16.873 2.049 -22.994 1.00 63.28 99 ARG A O 1
ATOM 807 N N . THR A 1 100 ? 18.213 2.841 -21.400 1.00 72.69 100 THR A N 1
ATOM 808 C CA . THR A 1 100 ? 18.748 1.508 -21.092 1.00 72.69 100 THR A CA 1
ATOM 809 C C . THR A 1 100 ? 17.682 0.660 -20.377 1.00 72.69 100 THR A C 1
ATOM 811 O O . THR A 1 100 ? 16.965 1.201 -19.528 1.00 72.69 100 THR A O 1
ATOM 814 N N . PRO A 1 101 ? 17.616 -0.668 -20.617 1.00 72.88 101 PRO A N 1
ATOM 815 C CA . PRO A 1 101 ? 16.656 -1.559 -19.951 1.00 72.88 101 PRO A CA 1
ATOM 816 C C . PRO A 1 101 ? 16.682 -1.448 -18.423 1.00 72.88 101 PRO A C 1
ATOM 818 O O . PRO A 1 101 ? 15.660 -1.522 -17.750 1.00 72.88 101 PRO A O 1
ATOM 821 N N . ARG A 1 102 ? 17.867 -1.202 -17.856 1.00 79.38 102 ARG A N 1
ATOM 822 C CA . ARG A 1 102 ? 18.059 -0.947 -16.426 1.00 79.38 102 ARG A CA 1
ATOM 823 C C . ARG A 1 102 ? 17.259 0.258 -15.930 1.00 79.38 102 ARG A C 1
ATOM 825 O O . ARG A 1 102 ? 16.562 0.155 -14.927 1.00 79.38 102 ARG A O 1
ATOM 832 N N . ALA A 1 103 ? 17.397 1.398 -16.606 1.00 77.31 103 ALA A N 1
ATOM 833 C CA . ALA A 1 103 ? 16.790 2.656 -16.186 1.00 77.31 103 ALA A CA 1
ATOM 834 C C . ALA A 1 103 ? 15.263 2.629 -16.315 1.00 77.31 103 ALA A C 1
ATOM 836 O O . ALA A 1 103 ? 14.580 3.227 -15.486 1.00 77.31 103 ALA A O 1
ATOM 837 N N . SER A 1 104 ? 14.739 1.922 -17.317 1.00 77.00 104 SER A N 1
ATOM 838 C CA . SER A 1 104 ? 13.295 1.745 -17.469 1.00 77.00 104 SER A CA 1
ATOM 839 C C . SER A 1 104 ? 12.715 0.813 -16.391 1.00 77.00 104 SER A C 1
ATOM 841 O O . SER A 1 104 ? 11.792 1.207 -15.679 1.00 77.00 104 SER A O 1
ATOM 843 N N . ASN A 1 105 ? 13.359 -0.327 -16.108 1.00 80.19 105 ASN A N 1
ATOM 844 C CA . ASN A 1 105 ? 12.959 -1.196 -14.993 1.00 80.19 105 ASN A CA 1
ATOM 845 C C . ASN A 1 105 ? 12.979 -0.476 -13.634 1.00 80.19 105 ASN A C 1
ATOM 847 O O . ASN A 1 105 ? 12.069 -0.633 -12.820 1.00 80.19 105 ASN A O 1
ATOM 851 N N . GLU A 1 106 ? 14.001 0.346 -13.381 1.00 82.31 106 GLU A N 1
ATOM 852 C CA . GLU A 1 106 ? 14.069 1.161 -12.164 1.00 82.31 106 GLU A CA 1
ATOM 853 C C . GLU A 1 106 ? 12.941 2.204 -12.093 1.00 82.31 106 GLU A C 1
ATOM 855 O O . GLU A 1 106 ? 12.438 2.496 -11.002 1.00 82.31 106 GLU A O 1
ATOM 860 N N . ALA A 1 107 ? 12.552 2.785 -13.232 1.00 82.06 107 ALA A N 1
ATOM 861 C CA . ALA A 1 107 ? 11.427 3.711 -13.311 1.00 82.06 107 ALA A CA 1
ATOM 862 C C . ALA A 1 107 ? 10.103 2.994 -13.019 1.00 82.06 107 ALA A C 1
ATOM 864 O O . ALA A 1 107 ? 9.312 3.506 -12.226 1.00 82.06 107 ALA A O 1
ATOM 865 N N . ARG A 1 108 ? 9.902 1.785 -13.557 1.00 83.06 108 ARG A N 1
ATOM 866 C CA . ARG A 1 108 ? 8.714 0.977 -13.266 1.00 83.06 108 ARG A CA 1
ATOM 867 C C . ARG A 1 108 ? 8.621 0.585 -11.797 1.00 83.06 108 ARG A C 1
ATOM 869 O O . ARG A 1 108 ? 7.571 0.773 -11.194 1.00 83.06 108 ARG A O 1
ATOM 876 N N . GLN A 1 109 ? 9.699 0.082 -11.193 1.00 84.38 109 GLN A N 1
ATOM 877 C CA . GLN A 1 109 ? 9.691 -0.270 -9.765 1.00 84.38 109 GLN A CA 1
ATOM 878 C C . GLN A 1 109 ? 9.308 0.929 -8.891 1.00 84.38 109 GLN A C 1
ATOM 880 O O . GLN A 1 109 ? 8.523 0.803 -7.952 1.00 84.38 109 GLN A O 1
ATOM 885 N N . ARG A 1 110 ? 9.822 2.118 -9.234 1.00 86.38 110 ARG A N 1
ATOM 886 C CA . ARG A 1 110 ? 9.435 3.362 -8.565 1.00 86.38 110 ARG A CA 1
ATOM 887 C C . ARG A 1 110 ? 7.956 3.685 -8.780 1.00 86.38 110 ARG A C 1
ATOM 889 O O . ARG A 1 110 ? 7.291 4.051 -7.817 1.00 86.38 110 ARG A O 1
ATOM 896 N N . LEU A 1 111 ? 7.449 3.555 -10.005 1.00 87.56 111 LEU A N 1
ATOM 897 C CA . LEU A 1 111 ? 6.043 3.799 -10.317 1.00 87.56 111 LEU A CA 1
ATOM 898 C C . LEU A 1 111 ? 5.120 2.864 -9.527 1.00 87.56 111 LEU A C 1
ATOM 900 O O . LEU A 1 111 ? 4.189 3.344 -8.895 1.00 87.56 111 LEU A O 1
ATOM 904 N N . ILE A 1 112 ? 5.414 1.563 -9.491 1.00 88.56 112 ILE A N 1
ATOM 905 C CA . ILE A 1 112 ? 4.659 0.563 -8.720 1.00 88.56 112 ILE A CA 1
ATOM 906 C C . ILE A 1 112 ? 4.565 0.970 -7.244 1.00 88.56 112 ILE A C 1
ATOM 908 O O . ILE A 1 112 ? 3.479 0.957 -6.668 1.00 88.56 112 ILE A O 1
ATOM 912 N N . SER A 1 113 ? 5.683 1.386 -6.640 1.00 87.19 113 SER A N 1
ATOM 913 C CA . SER A 1 113 ? 5.711 1.841 -5.245 1.00 87.19 113 SER A CA 1
ATOM 914 C C . SER A 1 113 ? 4.873 3.108 -5.024 1.00 87.19 113 SER A C 1
ATOM 916 O O . SER A 1 113 ? 4.100 3.168 -4.070 1.00 87.19 113 SER A O 1
ATOM 918 N N . LEU A 1 114 ? 4.962 4.092 -5.926 1.00 89.50 114 LEU A N 1
ATOM 919 C CA . LEU A 1 114 ? 4.165 5.324 -5.852 1.00 89.50 114 LEU A CA 1
ATOM 920 C C . LEU A 1 114 ? 2.666 5.045 -5.989 1.00 89.50 114 LEU A C 1
ATOM 922 O O . LEU A 1 114 ? 1.868 5.537 -5.194 1.00 89.50 114 LEU A O 1
ATOM 926 N N . MET A 1 115 ? 2.299 4.226 -6.972 1.00 90.88 115 MET A N 1
ATOM 927 C CA . MET A 1 115 ? 0.920 3.814 -7.222 1.00 90.88 115 MET A CA 1
ATOM 928 C C . MET A 1 115 ? 0.356 3.029 -6.042 1.00 90.88 115 MET A C 1
ATOM 930 O O . MET A 1 115 ? -0.809 3.203 -5.688 1.00 90.88 115 MET A O 1
ATOM 934 N N . SER A 1 116 ? 1.188 2.207 -5.395 1.00 90.94 116 SER A N 1
ATOM 935 C CA . SER A 1 116 ? 0.776 1.467 -4.210 1.00 90.94 116 SER A CA 1
ATOM 936 C C . SER A 1 116 ? 0.401 2.395 -3.056 1.00 90.94 116 SER A C 1
ATOM 938 O O . SER A 1 116 ? -0.709 2.287 -2.528 1.00 90.94 116 SER A O 1
ATOM 940 N N . GLY A 1 117 ? 1.262 3.368 -2.745 1.00 89.88 117 GLY A N 1
ATOM 941 C CA . GLY A 1 117 ? 0.987 4.364 -1.709 1.00 89.88 117 GLY A CA 1
ATOM 942 C C . GLY A 1 117 ? -0.197 5.277 -2.049 1.00 89.88 117 GLY A C 1
ATOM 943 O O . GLY A 1 117 ? -1.016 5.583 -1.182 1.00 89.88 117 GLY A O 1
ATOM 944 N N . GLU A 1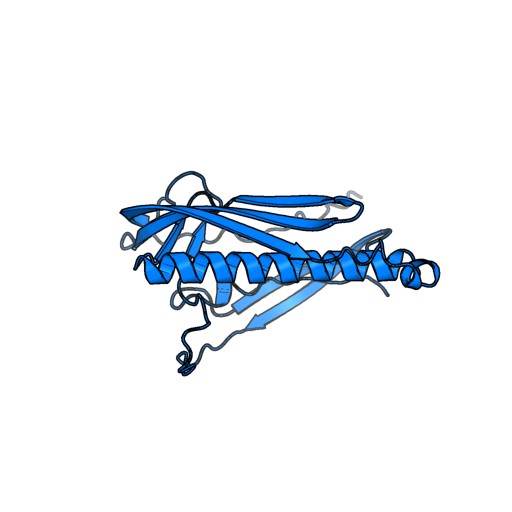 118 ? -0.355 5.683 -3.315 1.00 91.19 118 GLU A N 1
ATOM 945 C CA . GLU A 1 118 ? -1.513 6.479 -3.743 1.00 91.19 118 GLU A CA 1
ATOM 946 C C . GLU A 1 118 ? -2.829 5.721 -3.536 1.00 91.19 118 GLU A C 1
ATOM 948 O O . GLU A 1 118 ? -3.798 6.283 -3.015 1.00 91.19 118 GLU A O 1
ATOM 953 N N . LEU A 1 119 ? -2.857 4.448 -3.924 1.00 93.56 119 LEU A N 1
ATOM 954 C CA . LEU A 1 119 ? -4.026 3.592 -3.810 1.00 93.56 119 LEU A CA 1
ATOM 955 C C . LEU A 1 119 ? -4.400 3.332 -2.348 1.00 93.56 119 LEU A C 1
ATOM 957 O O . LEU A 1 119 ? -5.567 3.476 -1.977 1.00 93.56 119 LEU A O 1
ATOM 961 N N . GLN A 1 120 ? -3.412 3.009 -1.506 1.00 92.38 120 GLN A N 1
ATOM 962 C CA . GLN A 1 120 ? -3.614 2.873 -0.063 1.00 92.38 120 GLN A CA 1
ATOM 963 C C . GLN A 1 120 ? -4.161 4.167 0.540 1.00 92.38 120 GLN A C 1
ATOM 965 O O . GLN A 1 120 ? -5.141 4.127 1.281 1.00 92.38 120 GLN A O 1
ATOM 970 N N . ARG A 1 121 ? -3.617 5.329 0.159 1.00 90.94 121 ARG A N 1
ATOM 971 C CA . ARG A 1 121 ? -4.122 6.628 0.619 1.00 90.94 121 ARG A CA 1
ATOM 972 C C . ARG A 1 121 ? -5.585 6.853 0.233 1.00 90.94 121 ARG A C 1
ATOM 974 O O . ARG A 1 121 ? -6.373 7.255 1.086 1.00 90.94 121 ARG A O 1
ATOM 981 N N . LYS A 1 122 ? -5.970 6.581 -1.019 1.00 94.44 122 LYS A N 1
ATOM 982 C CA . LYS A 1 122 ? -7.363 6.733 -1.486 1.00 94.44 122 LYS A CA 1
ATOM 983 C C . LYS A 1 122 ? -8.327 5.830 -0.714 1.00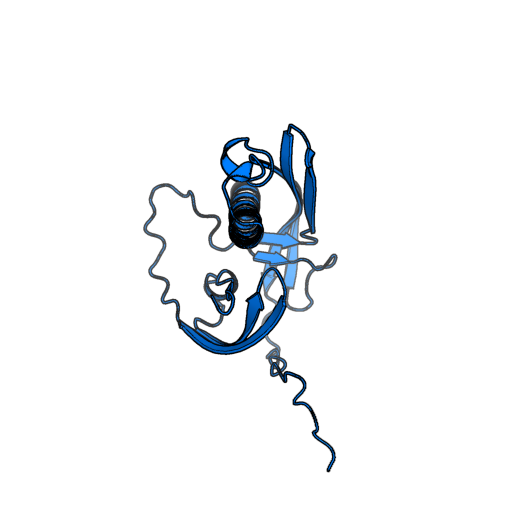 94.44 122 LYS A C 1
ATOM 985 O O . LYS A 1 122 ? -9.347 6.309 -0.224 1.00 94.44 122 LYS A O 1
ATOM 990 N N . ILE A 1 123 ? -7.979 4.554 -0.529 1.00 95.81 123 ILE A N 1
ATOM 991 C CA . ILE A 1 123 ? -8.779 3.624 0.284 1.00 95.81 123 ILE A CA 1
ATOM 992 C C . ILE A 1 123 ? -8.851 4.102 1.736 1.00 95.81 123 ILE A C 1
ATOM 994 O O . ILE A 1 123 ? -9.923 4.102 2.336 1.00 95.81 123 ILE A O 1
ATOM 998 N N . GLY A 1 124 ? -7.731 4.550 2.301 1.00 94.06 124 GLY A N 1
ATOM 999 C CA . GLY A 1 124 ? -7.677 5.051 3.669 1.00 94.06 124 GLY A CA 1
ATOM 1000 C C . GLY A 1 124 ? -8.580 6.267 3.885 1.00 94.06 124 GLY A C 1
ATOM 1001 O O . GLY A 1 124 ? -9.269 6.336 4.898 1.00 94.06 124 GLY A O 1
ATOM 1002 N N . LEU A 1 125 ? -8.665 7.180 2.915 1.00 93.56 125 LEU A N 1
ATOM 1003 C CA . LEU A 1 125 ? -9.615 8.295 2.965 1.00 93.56 125 LEU A CA 1
ATOM 1004 C C . LEU A 1 125 ? -11.073 7.805 2.978 1.00 93.56 125 LEU A C 1
ATOM 1006 O O . LEU A 1 125 ? -11.832 8.238 3.843 1.00 93.56 125 LEU A O 1
ATOM 1010 N N . LYS A 1 126 ? -11.446 6.834 2.128 1.00 95.50 126 LYS A N 1
ATOM 1011 C CA . LYS A 1 126 ? -12.791 6.212 2.160 1.00 95.50 126 LYS A CA 1
ATOM 1012 C C . LYS A 1 126 ? -13.102 5.587 3.525 1.00 95.50 126 LYS A C 1
ATOM 1014 O O . LYS A 1 126 ? -14.212 5.697 4.039 1.00 95.50 126 LYS A O 1
ATOM 1019 N N . VAL A 1 127 ? -12.117 4.936 4.143 1.00 95.94 127 VAL A N 1
ATOM 1020 C CA . VAL A 1 127 ? -12.263 4.325 5.476 1.00 95.94 127 VAL A CA 1
ATOM 1021 C C . VAL A 1 127 ? -12.506 5.387 6.547 1.00 95.94 127 VAL A C 1
ATOM 1023 O O . VAL A 1 127 ? -13.380 5.206 7.394 1.00 95.94 127 VAL A O 1
ATOM 1026 N N . LEU A 1 128 ? -11.780 6.506 6.492 1.00 92.50 128 LEU A N 1
ATOM 1027 C CA . LEU A 1 128 ? -11.976 7.630 7.410 1.00 92.50 128 LEU A CA 1
ATOM 1028 C C . LEU A 1 128 ? -13.350 8.287 7.238 1.00 92.50 128 LEU A C 1
ATOM 1030 O O . LEU A 1 128 ? -13.979 8.638 8.237 1.00 92.50 128 LEU A O 1
ATOM 1034 N N . GLU A 1 129 ? -13.847 8.415 6.005 1.00 93.38 129 GLU A N 1
ATOM 1035 C CA . GLU A 1 129 ? -15.204 8.908 5.723 1.00 93.38 129 GLU A CA 1
ATOM 1036 C C . GLU A 1 129 ? -16.277 8.029 6.381 1.00 93.38 129 GLU A C 1
ATOM 1038 O O . GLU A 1 129 ? -17.234 8.543 6.964 1.00 93.38 129 GLU A O 1
ATOM 1043 N N . MET A 1 130 ? -16.066 6.710 6.393 1.00 94.69 130 MET A N 1
ATOM 1044 C CA . MET A 1 130 ? -16.917 5.747 7.103 1.00 94.69 130 MET A CA 1
ATOM 1045 C C . MET A 1 130 ? -16.688 5.716 8.623 1.00 94.69 130 MET A C 1
ATOM 1047 O O . MET A 1 130 ? -17.339 4.951 9.328 1.00 94.69 130 MET A O 1
ATOM 1051 N N . ARG A 1 131 ? -15.788 6.550 9.165 1.00 92.75 131 ARG A N 1
ATOM 1052 C CA . ARG A 1 131 ? -15.354 6.530 10.578 1.00 92.75 131 ARG A CA 1
ATOM 1053 C C . ARG A 1 131 ? -14.723 5.195 11.006 1.00 92.75 131 ARG A C 1
ATOM 1055 O O . ARG A 1 131 ? -14.754 4.830 12.184 1.00 92.75 131 ARG A O 1
ATOM 1062 N N . GLY A 1 132 ? -14.153 4.465 10.050 1.00 93.88 132 GLY A N 1
ATOM 1063 C CA . GLY A 1 132 ? -13.301 3.306 10.289 1.00 93.88 132 GLY A CA 1
ATOM 1064 C C . GLY A 1 132 ? -11.874 3.710 10.656 1.00 93.88 132 GLY A C 1
ATOM 1065 O O . GLY A 1 132 ? -11.461 4.853 10.466 1.00 93.88 132 GLY A O 1
ATOM 1066 N N . ASN A 1 133 ? -11.106 2.754 11.175 1.00 93.00 133 ASN A N 1
ATOM 1067 C CA . ASN A 1 133 ? -9.689 2.942 11.513 1.00 93.00 133 ASN A CA 1
ATOM 1068 C C . ASN A 1 133 ? -8.782 1.837 10.948 1.00 93.00 133 ASN A C 1
ATOM 1070 O O . ASN A 1 133 ? -7.571 1.853 11.178 1.00 93.00 133 ASN A O 1
ATOM 1074 N N . ALA A 1 134 ? -9.342 0.868 10.222 1.00 94.19 134 ALA A N 1
ATOM 1075 C CA . ALA A 1 134 ? -8.574 -0.219 9.646 1.00 94.19 134 ALA A CA 1
ATOM 1076 C C . ALA A 1 134 ? -9.201 -0.775 8.367 1.00 94.19 134 ALA A C 1
ATOM 1078 O O . ALA A 1 134 ? -10.416 -0.727 8.176 1.00 94.19 134 ALA A O 1
ATOM 1079 N N . VAL A 1 135 ? -8.352 -1.375 7.538 1.00 96.19 135 VAL A N 1
ATOM 1080 C CA . VAL A 1 135 ? -8.718 -2.235 6.414 1.00 96.19 135 VAL A CA 1
ATOM 1081 C C . VAL A 1 135 ? -8.184 -3.632 6.698 1.00 96.19 135 VAL A C 1
ATOM 1083 O O . VAL A 1 135 ? -6.985 -3.803 6.901 1.00 96.19 135 VAL A O 1
ATOM 1086 N N . VAL A 1 136 ? -9.062 -4.631 6.726 1.00 96.25 136 VAL A N 1
ATOM 1087 C CA . VAL A 1 136 ? -8.713 -6.049 6.918 1.00 96.25 136 VAL A CA 1
ATOM 1088 C C . VAL A 1 136 ? -8.861 -6.794 5.594 1.00 96.25 136 VAL A C 1
ATOM 1090 O O . VAL A 1 136 ? -9.725 -6.452 4.786 1.00 96.25 136 VAL A O 1
ATOM 1093 N N . GLY A 1 137 ? -8.021 -7.803 5.363 1.00 95.44 137 GLY A N 1
ATOM 1094 C CA . GLY A 1 137 ? -7.977 -8.528 4.096 1.00 95.44 137 GLY A CA 1
ATOM 1095 C C . GLY A 1 137 ? -7.541 -7.640 2.935 1.00 95.44 137 GLY A C 1
ATOM 1096 O O . GLY A 1 137 ? -8.047 -7.806 1.829 1.00 95.44 137 GLY A O 1
ATOM 1097 N N . TYR A 1 138 ? -6.656 -6.671 3.198 1.00 96.62 138 TYR A N 1
ATOM 1098 C CA . TYR A 1 138 ? -6.126 -5.796 2.162 1.00 96.62 138 TYR A CA 1
ATOM 1099 C C . TYR A 1 138 ? -5.343 -6.618 1.136 1.00 96.62 138 TYR A C 1
ATOM 1101 O O . TYR A 1 138 ? -4.359 -7.276 1.476 1.00 96.62 138 TYR A O 1
ATOM 1109 N N . LEU A 1 139 ? -5.786 -6.569 -0.115 1.00 96.06 139 LEU A N 1
ATOM 1110 C CA . LEU A 1 139 ? -5.148 -7.234 -1.241 1.00 96.06 139 LEU A CA 1
ATOM 1111 C C . LEU A 1 139 ? -4.939 -6.217 -2.353 1.00 96.06 139 LEU A C 1
ATOM 1113 O O . LEU A 1 139 ? -5.869 -5.500 -2.715 1.00 96.06 139 LEU A O 1
ATOM 1117 N N . GLN A 1 140 ? -3.730 -6.193 -2.904 1.00 95.06 140 GLN A N 1
ATOM 1118 C CA . GLN A 1 140 ? -3.360 -5.337 -4.019 1.00 95.06 140 GLN A CA 1
ATOM 1119 C C . GLN A 1 140 ? -2.925 -6.188 -5.211 1.00 95.06 140 GLN A C 1
ATOM 1121 O O . GLN A 1 140 ? -2.126 -7.113 -5.067 1.00 95.06 140 GLN A O 1
ATOM 1126 N N . CYS A 1 141 ? -3.450 -5.853 -6.382 1.00 93.81 141 CYS A N 1
ATOM 1127 C CA . CYS A 1 141 ? -3.180 -6.509 -7.652 1.00 93.81 141 CYS A CA 1
ATOM 1128 C C . CYS A 1 141 ? -2.637 -5.476 -8.642 1.00 93.81 141 CYS A C 1
ATOM 1130 O O . CYS A 1 141 ? -3.115 -4.340 -8.690 1.00 93.81 141 CYS A O 1
ATOM 1132 N N . PHE A 1 142 ? -1.629 -5.881 -9.408 1.00 91.62 142 PHE A N 1
ATOM 1133 C CA . PHE A 1 142 ? -0.998 -5.072 -10.442 1.00 91.62 142 PHE A CA 1
ATOM 1134 C C . PHE A 1 142 ? -1.170 -5.795 -11.772 1.00 91.62 142 PHE A C 1
ATOM 1136 O O . PHE A 1 142 ? -0.670 -6.909 -11.923 1.00 91.62 142 PHE A O 1
ATOM 1143 N N . ASP A 1 143 ? -1.840 -5.144 -12.713 1.00 89.38 143 ASP A N 1
ATOM 1144 C CA . ASP A 1 143 ? -2.099 -5.654 -14.051 1.00 89.38 143 ASP A CA 1
ATOM 1145 C C . ASP A 1 143 ? -1.387 -4.756 -15.073 1.00 89.38 143 ASP A C 1
ATOM 1147 O O . ASP A 1 143 ? -1.429 -3.527 -14.991 1.00 89.38 143 ASP A O 1
ATOM 1151 N N . LEU A 1 144 ? -0.690 -5.372 -16.028 1.00 84.38 144 LEU A N 1
ATOM 1152 C CA . LEU A 1 144 ? -0.045 -4.674 -17.142 1.00 84.38 144 LEU A CA 1
ATOM 1153 C C . LEU A 1 144 ? -0.951 -4.795 -18.368 1.00 84.38 144 LEU A C 1
ATOM 1155 O O . LEU A 1 144 ? -1.004 -5.846 -19.005 1.00 84.38 144 LEU A O 1
ATOM 1159 N N . GLU A 1 145 ? -1.667 -3.724 -18.697 1.00 81.00 145 GLU A N 1
ATOM 1160 C CA . GLU A 1 145 ? -2.696 -3.698 -19.742 1.00 81.00 145 GLU A CA 1
ATOM 1161 C C . GLU A 1 145 ? -2.195 -3.062 -21.051 1.00 81.00 145 GLU A C 1
ATOM 1163 O O . GLU A 1 145 ? -2.896 -2.273 -21.678 1.00 81.00 145 GLU A O 1
ATOM 1168 N N . GLY A 1 146 ? -0.978 -3.402 -21.492 1.00 72.88 146 GLY A N 1
ATOM 1169 C CA . GLY A 1 146 ? -0.455 -3.004 -22.809 1.00 72.88 146 GLY A CA 1
ATOM 1170 C C . GLY A 1 146 ? -0.580 -1.498 -23.089 1.00 72.88 146 GLY A C 1
ATOM 1171 O O . GLY A 1 146 ? 0.101 -0.699 -22.452 1.00 72.88 146 GLY A O 1
ATOM 1172 N N . GLU A 1 147 ? -1.460 -1.121 -24.027 1.00 69.25 147 GLU A N 1
ATOM 1173 C CA . GLU A 1 147 ? -1.730 0.278 -24.411 1.00 69.25 147 GLU A CA 1
ATOM 1174 C C . GLU A 1 147 ? -2.306 1.139 -23.269 1.00 69.25 147 GLU A C 1
ATOM 1176 O O . GLU A 1 147 ? -2.104 2.351 -23.262 1.00 69.25 147 GLU A O 1
ATOM 1181 N N . SER A 1 148 ? -2.978 0.532 -22.285 1.00 68.38 148 SER A N 1
ATOM 1182 C CA . SER A 1 148 ? -3.536 1.222 -21.111 1.00 68.38 148 SER A CA 1
ATOM 1183 C C . SER A 1 148 ? -2.505 1.454 -19.995 1.00 68.38 148 SER A C 1
ATOM 1185 O O . SER A 1 148 ? -2.775 2.201 -19.055 1.00 68.38 148 SER A O 1
ATOM 1187 N N . GLY A 1 149 ? -1.323 0.832 -20.082 1.00 83.25 149 GLY A N 1
ATOM 1188 C CA . GLY A 1 149 ? -0.251 0.966 -19.095 1.00 83.25 149 GLY A CA 1
ATOM 1189 C C . GLY A 1 149 ? -0.396 0.057 -17.868 1.00 83.25 149 GLY A C 1
ATOM 1190 O O . GLY A 1 149 ? -0.807 -1.100 -17.968 1.00 83.25 149 GLY A O 1
ATOM 1191 N N . LEU A 1 150 ? 0.010 0.567 -16.703 1.00 87.69 150 LEU A N 1
ATOM 1192 C CA . LEU A 1 150 ? -0.024 -0.132 -15.420 1.00 87.69 150 LEU A CA 1
ATOM 1193 C C . LEU A 1 150 ? -1.325 0.191 -14.679 1.00 87.69 150 LEU A C 1
ATOM 1195 O O . LEU A 1 150 ? -1.565 1.328 -14.263 1.00 87.69 150 LEU A O 1
ATOM 1199 N N . VAL A 1 151 ? -2.125 -0.839 -14.436 1.00 90.81 151 VAL A N 1
ATOM 1200 C CA . VAL A 1 151 ? -3.349 -0.768 -13.643 1.00 90.81 151 VAL A CA 1
ATOM 1201 C C . VAL A 1 151 ? -3.083 -1.362 -12.269 1.00 90.81 151 VAL A C 1
ATOM 1203 O O . VAL A 1 151 ? -2.569 -2.470 -12.139 1.00 90.81 151 VAL A O 1
ATOM 1206 N N . VAL A 1 152 ? -3.436 -0.628 -11.217 1.00 93.75 152 VAL A N 1
ATOM 1207 C CA . VAL A 1 152 ? -3.317 -1.104 -9.838 1.00 93.75 152 VAL A CA 1
ATOM 1208 C C . VAL A 1 152 ? -4.682 -1.090 -9.185 1.00 93.75 152 VAL A C 1
ATOM 1210 O O . VAL A 1 152 ? -5.322 -0.043 -9.086 1.00 93.75 152 VAL A O 1
ATOM 1213 N N . ARG A 1 153 ? -5.115 -2.253 -8.705 1.00 95.62 153 ARG A N 1
ATOM 1214 C CA . ARG A 1 153 ? -6.376 -2.435 -7.987 1.00 95.62 153 ARG A CA 1
ATOM 1215 C C . ARG A 1 153 ? -6.096 -2.882 -6.568 1.00 95.62 153 ARG A C 1
ATOM 1217 O O . ARG A 1 153 ? -5.176 -3.659 -6.330 1.00 95.62 153 ARG A O 1
ATOM 1224 N N . ALA A 1 154 ? -6.900 -2.422 -5.624 1.00 97.00 154 ALA A N 1
ATOM 1225 C CA . ALA A 1 154 ? -6.882 -2.982 -4.289 1.00 97.00 154 ALA A CA 1
ATOM 1226 C C . ALA A 1 154 ? -8.279 -3.093 -3.718 1.00 97.00 154 ALA A C 1
ATOM 1228 O O . ALA A 1 154 ? -9.162 -2.292 -4.021 1.00 97.00 154 ALA A O 1
ATOM 1229 N N . ILE A 1 155 ? -8.435 -4.104 -2.878 1.00 97.38 155 ILE A N 1
ATOM 1230 C CA . ILE A 1 155 ? -9.674 -4.437 -2.201 1.00 97.38 155 ILE A CA 1
ATOM 1231 C C . ILE A 1 155 ? -9.404 -4.684 -0.720 1.00 97.38 155 ILE A C 1
ATOM 1233 O O . ILE A 1 155 ? -8.281 -4.994 -0.319 1.00 97.38 155 ILE A O 1
ATOM 1237 N N . GLY A 1 156 ? -10.443 -4.574 0.095 1.00 97.56 156 GLY A N 1
ATOM 1238 C CA . GLY A 1 156 ? -10.392 -4.928 1.504 1.00 97.56 156 GL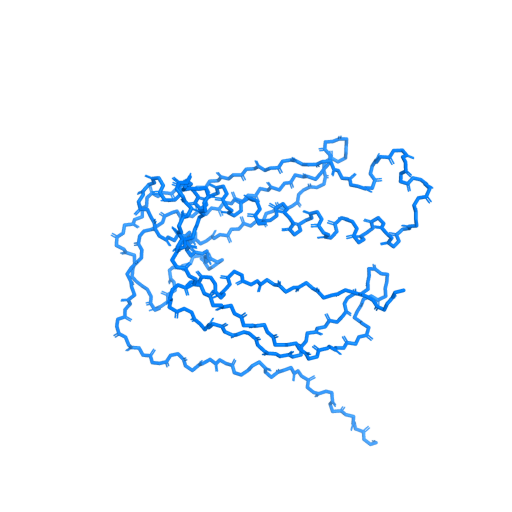Y A CA 1
ATOM 1239 C C . GLY A 1 156 ? -11.731 -4.714 2.194 1.00 97.56 156 GLY A C 1
ATOM 1240 O O . GLY A 1 156 ? -12.735 -4.384 1.567 1.00 97.56 156 GLY A O 1
ATOM 1241 N N . THR A 1 157 ? -11.747 -4.901 3.508 1.00 97.62 157 THR A N 1
ATOM 1242 C CA . THR A 1 157 ? -12.923 -4.650 4.348 1.00 97.62 157 THR A CA 1
ATOM 1243 C C . THR A 1 157 ? -12.612 -3.538 5.337 1.00 97.62 157 THR A C 1
ATOM 1245 O O . THR A 1 157 ? -11.698 -3.673 6.150 1.00 97.62 157 THR A O 1
ATOM 1248 N N . ALA A 1 158 ? -13.366 -2.444 5.280 1.00 97.69 158 ALA A N 1
ATOM 1249 C CA . ALA A 1 158 ? -13.255 -1.347 6.228 1.00 97.69 158 ALA A CA 1
ATOM 1250 C C . ALA A 1 158 ? -13.865 -1.737 7.577 1.00 97.69 158 ALA A C 1
ATOM 1252 O O . ALA A 1 158 ? -15.004 -2.202 7.655 1.00 97.69 158 ALA A O 1
ATOM 1253 N N . CYS A 1 159 ? -13.114 -1.506 8.649 1.00 96.56 159 CYS A N 1
ATOM 1254 C CA . CYS A 1 159 ? -13.478 -1.885 10.007 1.00 96.56 159 CYS A CA 1
ATOM 1255 C C . CYS A 1 159 ? -13.126 -0.776 11.007 1.00 96.56 159 CYS A C 1
ATOM 1257 O O . CYS A 1 159 ? -12.216 0.030 10.791 1.00 96.56 159 CYS A O 1
ATOM 1259 N N . THR A 1 160 ? -13.816 -0.788 12.144 1.00 95.94 160 THR A N 1
ATOM 1260 C CA . THR A 1 160 ? -13.376 -0.136 13.380 1.00 95.94 160 THR A CA 1
ATOM 1261 C C . THR A 1 160 ? -12.897 -1.220 14.336 1.00 95.94 160 THR A C 1
ATOM 1263 O O . THR A 1 160 ? -13.677 -2.080 14.752 1.00 95.94 160 THR A O 1
ATOM 1266 N N . LEU A 1 161 ? -11.604 -1.202 14.650 1.00 94.12 161 LEU A N 1
ATOM 1267 C CA . LEU A 1 161 ? -10.940 -2.156 15.529 1.00 94.12 161 LEU A CA 1
ATOM 1268 C C . LEU A 1 161 ? -10.541 -1.496 16.848 1.00 94.12 161 LEU A C 1
ATOM 1270 O O . LEU A 1 161 ? -9.930 -0.426 16.840 1.00 94.12 161 LEU A O 1
ATOM 1274 N N . ASP A 1 162 ? -10.788 -2.198 17.949 1.00 92.88 162 ASP A N 1
ATOM 1275 C CA . ASP A 1 162 ? -10.260 -1.873 19.271 1.00 92.88 162 ASP A CA 1
ATOM 1276 C C . ASP A 1 162 ? -9.082 -2.780 19.599 1.00 92.88 162 ASP A C 1
ATOM 1278 O O . ASP A 1 162 ? -9.095 -3.983 19.321 1.00 92.88 162 ASP A O 1
ATOM 1282 N N . LYS A 1 163 ? -8.049 -2.210 20.214 1.00 88.12 163 LYS A N 1
ATOM 1283 C CA . LYS A 1 163 ? -6.898 -2.974 20.691 1.00 88.12 163 LYS A CA 1
ATOM 1284 C C . LYS A 1 163 ? -7.275 -3.705 21.975 1.00 88.12 163 LYS A C 1
ATOM 1286 O O . LYS A 1 163 ? -7.782 -3.101 22.917 1.00 88.12 163 LYS A O 1
ATOM 1291 N N . LEU A 1 164 ? -6.990 -4.999 22.032 1.00 86.50 164 LEU A N 1
ATOM 1292 C CA . LEU A 1 164 ? -7.127 -5.770 23.262 1.00 86.50 164 LEU A CA 1
ATOM 1293 C C . LEU A 1 164 ? -5.984 -5.369 24.204 1.00 86.50 164 LEU A C 1
ATOM 1295 O O . LEU A 1 164 ? -4.809 -5.441 23.838 1.00 86.50 164 LEU A O 1
ATOM 1299 N N . SER A 1 165 ? -6.310 -4.904 25.408 1.00 68.62 165 SER A N 1
ATOM 1300 C CA . SER A 1 165 ? -5.314 -4.491 26.397 1.00 68.62 165 SER A CA 1
ATOM 1301 C C . SER A 1 165 ? -4.477 -5.689 26.879 1.00 68.62 165 SER A C 1
ATOM 1303 O O . SER A 1 165 ? -4.967 -6.536 27.619 1.00 68.62 165 SER A O 1
ATOM 1305 N N . ASN A 1 166 ? -3.204 -5.682 26.467 1.00 53.56 166 ASN A N 1
ATOM 1306 C CA . ASN A 1 166 ? -2.023 -6.435 26.916 1.00 53.56 166 ASN A CA 1
ATOM 1307 C C . ASN A 1 166 ? -1.943 -7.962 26.728 1.00 53.56 166 ASN A C 1
ATOM 1309 O O . ASN A 1 166 ? -2.365 -8.769 27.549 1.00 53.56 166 ASN A O 1
ATOM 1313 N N . THR A 1 167 ? -1.100 -8.341 25.767 1.00 44.88 167 THR A N 1
ATOM 1314 C CA . THR A 1 167 ? 0.045 -9.231 26.026 1.00 44.88 167 THR A CA 1
ATOM 1315 C C . THR A 1 167 ? 1.234 -8.655 25.244 1.00 44.88 167 THR A C 1
ATOM 1317 O O . THR A 1 167 ? 1.028 -8.261 24.093 1.00 44.88 167 THR A O 1
ATOM 1320 N N . PRO A 1 168 ? 2.443 -8.516 25.820 1.00 44.91 168 PRO A N 1
ATOM 1321 C CA . PRO A 1 168 ? 3.589 -8.000 25.080 1.00 44.91 168 PRO A CA 1
ATOM 1322 C C . PRO A 1 168 ? 3.881 -8.954 23.923 1.00 44.91 168 PRO A C 1
ATOM 1324 O O . PRO A 1 168 ? 4.254 -10.109 24.126 1.00 44.91 168 PRO A O 1
ATOM 1327 N N . VAL A 1 169 ? 3.662 -8.481 22.698 1.00 46.06 169 VAL A N 1
ATOM 1328 C CA . VAL A 1 169 ? 4.090 -9.199 21.502 1.00 46.06 169 VAL A CA 1
ATOM 1329 C C . VAL A 1 169 ? 5.609 -9.106 21.501 1.00 46.06 169 VAL A C 1
ATOM 1331 O O . VAL A 1 169 ? 6.165 -8.044 21.230 1.00 46.06 169 VAL A O 1
ATOM 1334 N N . PHE A 1 170 ? 6.282 -10.199 21.864 1.00 42.44 170 PHE A N 1
ATOM 1335 C CA . PHE A 1 170 ? 7.688 -10.378 21.530 1.00 42.44 170 PHE A CA 1
ATOM 1336 C C . PHE A 1 170 ? 7.801 -10.185 20.018 1.00 42.44 170 PHE A C 1
ATOM 1338 O O . PHE A 1 170 ? 7.280 -10.989 19.245 1.00 42.44 170 PHE A O 1
ATOM 1345 N N . LEU A 1 171 ? 8.418 -9.079 19.602 1.00 40.34 171 LEU A N 1
ATOM 1346 C CA . LEU A 1 171 ? 8.810 -8.890 18.214 1.00 40.34 171 LEU A CA 1
ATOM 1347 C C . LEU A 1 171 ? 9.709 -10.079 17.849 1.00 40.34 171 LEU A C 1
ATOM 1349 O O . LEU A 1 171 ? 10.686 -10.320 18.566 1.00 40.34 171 LEU A O 1
ATOM 1353 N N . PRO A 1 172 ? 9.406 -10.850 16.792 1.00 36.59 172 PRO A N 1
ATOM 1354 C CA . PRO A 1 172 ? 10.377 -11.801 16.292 1.00 36.59 172 PRO A CA 1
ATOM 1355 C C . PRO A 1 172 ? 11.590 -10.986 15.847 1.00 36.59 172 PRO A C 1
ATOM 1357 O O . PRO A 1 172 ? 11.471 -10.088 15.012 1.00 36.59 172 PRO A O 1
ATOM 1360 N N . ALA A 1 173 ? 12.746 -11.260 16.449 1.00 36.31 173 ALA A N 1
ATOM 1361 C CA . ALA A 1 173 ? 14.005 -10.749 15.943 1.00 36.31 173 ALA A CA 1
ATOM 1362 C C . ALA A 1 173 ? 14.098 -11.152 14.469 1.00 36.31 173 ALA A C 1
ATOM 1364 O O . ALA A 1 173 ? 13.950 -12.330 14.132 1.00 36.31 173 ALA A O 1
ATOM 1365 N N . CYS A 1 174 ? 14.287 -10.167 13.595 1.00 33.84 174 CYS A N 1
ATOM 1366 C CA . CYS A 1 174 ? 14.568 -10.377 12.185 1.00 33.84 174 CYS A CA 1
ATOM 1367 C C . CYS A 1 174 ? 15.950 -11.033 12.067 1.00 33.84 174 CYS A C 1
ATOM 1369 O O . CYS A 1 174 ? 16.943 -10.368 11.789 1.00 33.84 174 CYS A O 1
ATOM 1371 N N . ASN A 1 175 ? 16.030 -12.333 12.339 1.00 34.56 175 ASN A N 1
ATOM 1372 C CA . ASN A 1 175 ? 17.229 -13.113 12.102 1.00 34.56 175 ASN A CA 1
ATOM 1373 C C . ASN A 1 175 ? 17.231 -13.494 10.625 1.00 34.56 175 ASN A C 1
ATOM 1375 O O . ASN A 1 175 ? 16.619 -14.481 10.213 1.00 34.56 175 ASN A O 1
ATOM 1379 N N . SER A 1 176 ? 17.899 -12.671 9.822 1.00 39.75 176 SER A N 1
ATOM 1380 C CA . SER A 1 176 ? 18.331 -13.046 8.481 1.00 39.75 176 SER A CA 1
ATOM 1381 C C . SER A 1 176 ? 19.135 -14.354 8.563 1.00 39.75 176 SER A C 1
ATOM 1383 O O . SER A 1 176 ? 19.919 -14.514 9.503 1.00 39.75 176 SER A O 1
ATOM 1385 N N . PRO A 1 177 ? 18.990 -15.293 7.613 1.00 35.09 177 PRO A N 1
ATOM 1386 C CA . PRO A 1 177 ? 19.800 -16.502 7.597 1.00 35.09 177 PRO A CA 1
ATOM 1387 C C . PRO A 1 177 ? 21.254 -16.118 7.303 1.00 35.09 177 PRO A C 1
ATOM 1389 O O . PRO A 1 177 ? 21.625 -15.842 6.162 1.00 35.09 177 PRO A O 1
ATOM 1392 N N . SER A 1 178 ? 22.089 -16.080 8.339 1.00 37.19 178 SER A N 1
ATOM 1393 C CA . SER A 1 178 ? 23.539 -16.024 8.186 1.00 37.19 178 SER A CA 1
ATOM 1394 C C . SER A 1 178 ? 23.987 -17.299 7.475 1.00 37.19 178 SER A C 1
ATOM 1396 O O . SER A 1 178 ? 23.760 -18.403 7.967 1.00 37.19 178 SER A O 1
ATOM 1398 N N . LYS A 1 179 ? 24.588 -17.142 6.292 1.00 39.69 179 LYS A N 1
ATOM 1399 C CA . LYS A 1 179 ? 25.210 -18.235 5.540 1.00 39.69 179 LYS A CA 1
ATOM 1400 C C . LYS A 1 179 ? 26.272 -18.902 6.417 1.00 39.69 179 LYS A C 1
ATOM 1402 O O . LYS A 1 179 ? 27.310 -18.300 6.677 1.00 39.69 179 LYS A O 1
ATOM 1407 N N . GLU A 1 180 ? 26.030 -20.143 6.829 1.00 34.97 180 GLU A N 1
ATOM 1408 C CA . GLU A 1 180 ? 27.098 -21.033 7.279 1.00 34.97 180 GLU A CA 1
ATOM 1409 C C . GLU A 1 180 ? 28.003 -21.322 6.079 1.00 34.97 180 GLU A C 1
ATOM 1411 O O . GLU A 1 180 ? 27.637 -22.040 5.147 1.00 34.97 180 GLU A O 1
ATOM 1416 N N . ILE A 1 181 ? 29.184 -20.709 6.076 1.00 39.44 181 ILE A N 1
ATOM 1417 C CA . ILE A 1 181 ? 30.296 -21.143 5.239 1.00 39.44 181 ILE A CA 1
ATOM 1418 C C . ILE A 1 181 ? 30.901 -22.333 5.980 1.00 39.44 181 ILE A C 1
ATOM 1420 O O . ILE A 1 181 ? 31.537 -22.158 7.017 1.00 39.44 181 ILE A O 1
ATOM 1424 N N . LYS A 1 182 ? 30.627 -23.542 5.486 1.00 41.34 182 LYS A N 1
ATOM 1425 C CA . LYS A 1 182 ? 31.358 -24.738 5.899 1.00 41.34 182 LYS A CA 1
ATOM 1426 C C . LYS A 1 182 ? 32.737 -24.712 5.246 1.00 41.34 182 LYS A C 1
ATOM 1428 O O . LYS A 1 182 ? 32.839 -24.470 4.044 1.00 41.34 182 LYS A O 1
ATOM 1433 N N . GLU A 1 183 ? 33.723 -24.914 6.109 1.00 33.56 183 GLU A N 1
ATOM 1434 C CA . GLU A 1 183 ? 35.144 -25.178 5.865 1.00 33.56 183 GLU A CA 1
ATOM 1435 C C . GLU A 1 183 ? 35.393 -26.199 4.744 1.00 33.56 183 GLU A C 1
ATOM 1437 O O . GLU A 1 183 ? 34.617 -27.184 4.657 1.00 33.56 183 GLU A O 1
#

Sequence (183 aa):
AIGKVYIDIDPLLYSEAATVISGWFPIYDTIHGIRGEINVMVKVDLFNDLNRFRQSSCGVKFFCTTSIPRCYKAVIIHGFVEELVVNEDPEYQWIDRIRTPRASNEARQRLISLMSGELQRKIGLKVLEMRGNAVVGYLQCFDLEGESGLVVRAIGTACTLDKLSNTPVFLPACNSPSKEIKE